Protein AF-A0A7R9LNR1-F1 (afdb_monomer)

pLDDT: mean 81.28, std 20.5, range [31.5, 98.56]

Nearest PDB structures (foldseek):
  3j9m-assembly1_AL  TM=8.242E-01  e=9.677E-08  Homo sapiens
  8any-assembly1_AL  TM=8.107E-01  e=5.678E-08  Homo sapiens
  8csr-assembly1_L  TM=8.148E-01  e=7.819E-08  Homo sapiens
  6zsc-assembly1_AL  TM=7.925E-01  e=2.965E-07  Homo sapiens
  6zsd-assembly1_AL  TM=7.985E-01  e=4.791E-07  Homo sapiens

Secondary structure (DSSP, 8-state):
--HHHHHHHHHHHHHHHHHHHHHHHHHHHTSS--------PPPP---------------S---------SGGGTSSS------PPPTTT---BS--S-----TTSBPGGGGG-SHHHHS-HHHHHHTBTTTS-HHHHHHHHHHHHHHHH-SSTT--SSHHHHHHHHHHHHHHHHHIIIII-TT-HHHHHHHHHHHHHHHHHHHHHHHH-HHHHHHHHHHHTB--PPPPTT---PPP-HHHHHHHHHHHHHHHHHHHHHHHHHHHHHHHHHHHHHHHHHHHHHHHHHHHHHT--GGG-PPP-

Organism: NCBI:txid334625

Mean predicted aligned error: 14.58 Å

Radius of gyration: 38.32 Å; Cα contacts (8 Å, |Δi|>4): 158; chains: 1; bounding box: 111×56×108 Å

Structure (mmCIF, N/CA/C/O backbone):
data_AF-A0A7R9LNR1-F1
#
_entry.id   AF-A0A7R9LNR1-F1
#
loop_
_atom_site.group_PDB
_atom_site.id
_atom_site.type_symbol
_atom_site.label_atom_id
_atom_site.label_alt_id
_atom_site.label_comp_id
_atom_site.label_asym_id
_atom_site.label_entity_id
_atom_site.label_seq_id
_atom_site.pdbx_PDB_ins_code
_atom_site.Cartn_x
_atom_site.Cartn_y
_atom_site.Cartn_z
_atom_site.occupancy
_atom_site.B_iso_or_equiv
_atom_site.auth_seq_id
_atom_site.auth_comp_id
_atom_site.auth_asym_id
_atom_site.auth_atom_id
_atom_site.pdbx_PDB_model_num
ATOM 1 N N . MET A 1 1 ? -11.320 43.125 -3.124 1.00 50.09 1 MET A N 1
ATOM 2 C CA . MET A 1 1 ? -10.969 41.688 -3.273 1.00 50.09 1 MET A CA 1
ATOM 3 C C . MET A 1 1 ? -9.460 41.393 -3.390 1.00 50.09 1 MET A C 1
ATOM 5 O O . MET A 1 1 ? -9.106 40.237 -3.578 1.00 50.09 1 MET A O 1
ATOM 9 N N . ILE A 1 2 ? -8.549 42.367 -3.244 1.00 49.69 2 ILE A N 1
ATOM 10 C CA . ILE A 1 2 ? -7.093 42.130 -3.396 1.00 49.69 2 ILE A CA 1
ATOM 11 C C . ILE A 1 2 ? -6.399 41.847 -2.045 1.00 49.69 2 ILE A C 1
ATOM 13 O O . ILE A 1 2 ? -5.377 41.171 -1.996 1.00 49.69 2 ILE A O 1
ATOM 17 N N . THR A 1 3 ? -7.000 42.249 -0.925 1.00 52.59 3 THR A N 1
ATOM 18 C CA . THR A 1 3 ? -6.392 42.164 0.415 1.00 52.59 3 THR A CA 1
ATOM 19 C C . THR A 1 3 ? -6.471 40.784 1.081 1.00 52.59 3 THR A C 1
ATOM 21 O O . THR A 1 3 ? -5.668 40.488 1.958 1.00 52.59 3 THR A O 1
ATOM 24 N N . LEU A 1 4 ? -7.381 39.898 0.656 1.00 49.19 4 LEU A N 1
ATOM 25 C CA . LEU A 1 4 ? -7.521 38.552 1.245 1.00 49.19 4 LEU A CA 1
ATOM 26 C C . LEU A 1 4 ? -6.601 37.497 0.603 1.00 49.19 4 LEU A C 1
ATOM 28 O O . LEU A 1 4 ? -6.251 36.510 1.248 1.00 49.19 4 LEU A O 1
ATOM 32 N N . ARG A 1 5 ? -6.155 37.701 -0.646 1.00 47.78 5 ARG A N 1
ATOM 33 C CA . ARG A 1 5 ? -5.236 36.767 -1.330 1.00 47.78 5 ARG A CA 1
ATOM 34 C C . ARG A 1 5 ? -3.798 36.861 -0.814 1.00 47.78 5 ARG A C 1
ATOM 36 O O . ARG A 1 5 ? -3.104 35.849 -0.772 1.00 47.78 5 ARG A O 1
ATOM 43 N N . THR A 1 6 ? -3.356 38.035 -0.370 1.00 55.00 6 THR A N 1
ATOM 44 C CA . THR A 1 6 ? -2.004 38.224 0.183 1.00 55.00 6 THR A CA 1
ATOM 45 C C . THR A 1 6 ? -1.847 37.577 1.565 1.00 55.00 6 THR A C 1
ATOM 47 O O . THR A 1 6 ? -0.805 36.984 1.845 1.00 55.00 6 THR A O 1
ATOM 50 N N . ALA A 1 7 ? -2.901 37.574 2.389 1.00 51.41 7 ALA A N 1
ATOM 51 C CA . ALA A 1 7 ? -2.898 36.951 3.718 1.00 51.41 7 ALA A CA 1
ATOM 52 C C . ALA A 1 7 ? -2.842 35.406 3.686 1.00 51.41 7 ALA A C 1
ATOM 54 O O . ALA A 1 7 ? -2.254 34.780 4.572 1.00 51.41 7 ALA A O 1
ATOM 55 N N . LEU A 1 8 ? -3.407 34.776 2.649 1.00 53.09 8 LEU A N 1
ATOM 56 C CA . LEU A 1 8 ? -3.333 33.320 2.459 1.00 53.09 8 LEU A CA 1
ATOM 57 C C . LEU A 1 8 ? -1.938 32.859 2.006 1.00 53.09 8 LEU A C 1
ATOM 59 O O . LEU A 1 8 ? -1.450 31.833 2.483 1.00 53.09 8 LEU A O 1
ATOM 63 N N . ASN A 1 9 ? -1.254 33.649 1.172 1.00 53.66 9 ASN A N 1
ATOM 64 C CA . ASN A 1 9 ? 0.095 33.324 0.697 1.00 53.66 9 ASN A CA 1
ATOM 65 C C . ASN A 1 9 ? 1.169 33.488 1.791 1.00 53.66 9 ASN A C 1
ATOM 67 O O . ASN A 1 9 ? 2.086 32.670 1.872 1.00 53.66 9 ASN A O 1
ATOM 71 N N . ALA A 1 10 ? 1.026 34.472 2.689 1.00 50.78 10 ALA A N 1
ATOM 72 C CA . ALA A 1 10 ? 1.941 34.663 3.822 1.00 50.78 10 ALA A CA 1
ATOM 73 C C . ALA A 1 10 ? 1.882 33.513 4.853 1.00 50.78 10 ALA A C 1
ATOM 75 O O . ALA A 1 10 ? 2.881 33.179 5.490 1.00 50.78 10 ALA A O 1
ATOM 76 N N . ASN A 1 11 ? 0.731 32.845 4.985 1.00 51.34 11 ASN A N 1
ATOM 77 C CA . ASN A 1 11 ? 0.575 31.695 5.882 1.00 51.34 11 ASN A CA 1
ATOM 78 C C . ASN A 1 11 ? 1.153 30.384 5.313 1.00 51.34 11 ASN A C 1
ATOM 80 O O . ASN A 1 11 ? 1.510 29.485 6.080 1.00 51.34 11 ASN A O 1
ATOM 84 N N . GLN A 1 12 ? 1.288 30.255 3.988 1.00 54.44 12 GLN A N 1
ATOM 85 C CA . GLN A 1 12 ? 1.921 29.083 3.367 1.00 54.44 12 GLN A CA 1
ATOM 86 C C . GLN A 1 12 ? 3.453 29.122 3.456 1.00 54.44 12 GLN A C 1
ATOM 88 O O . GLN A 1 12 ? 4.075 28.084 3.697 1.00 54.44 12 GLN A O 1
ATOM 93 N N . THR A 1 13 ? 4.071 30.300 3.341 1.00 53.34 13 THR A N 1
ATOM 94 C CA . THR A 1 13 ? 5.533 30.456 3.440 1.00 53.34 13 THR A CA 1
ATOM 95 C C . THR A 1 13 ? 6.052 30.218 4.863 1.00 53.34 13 THR A C 1
ATOM 97 O O . THR A 1 13 ? 7.069 29.542 5.039 1.00 53.34 13 THR A O 1
ATOM 100 N N . LEU A 1 14 ? 5.312 30.648 5.892 1.00 53.09 14 LEU A N 1
ATOM 101 C CA . LEU A 1 14 ? 5.665 30.396 7.298 1.00 53.09 14 LEU A CA 1
ATOM 102 C C . LEU A 1 14 ? 5.595 28.905 7.677 1.00 53.09 14 LEU A C 1
ATOM 104 O O . LEU A 1 14 ? 6.445 28.414 8.425 1.00 53.09 14 LEU A O 1
ATOM 108 N N . ARG A 1 15 ? 4.651 28.142 7.104 1.00 51.06 15 ARG A N 1
ATOM 109 C CA . ARG A 1 15 ? 4.565 26.683 7.320 1.00 51.06 15 ARG A CA 1
ATOM 110 C C . ARG A 1 15 ? 5.732 25.921 6.690 1.00 51.06 15 ARG A C 1
ATOM 112 O O . ARG A 1 15 ? 6.196 24.943 7.273 1.00 51.06 15 ARG A O 1
ATOM 119 N N . HIS A 1 16 ? 6.249 26.375 5.548 1.00 53.41 16 HIS A N 1
ATOM 120 C CA . HIS A 1 16 ? 7.413 25.750 4.912 1.00 53.41 16 HIS A CA 1
ATOM 121 C C . HIS A 1 16 ? 8.720 25.997 5.682 1.00 53.41 16 HIS A C 1
ATOM 123 O O . HIS A 1 16 ? 9.523 25.072 5.818 1.00 53.41 16 HIS A O 1
ATOM 129 N N . HIS A 1 17 ? 8.910 27.187 6.262 1.00 51.41 17 HIS A N 1
ATOM 130 C CA . HIS A 1 17 ? 10.096 27.479 7.076 1.00 51.41 17 HIS A CA 1
ATOM 131 C C . HIS A 1 17 ? 10.145 26.679 8.389 1.00 51.41 17 HIS A C 1
ATOM 133 O O . HIS A 1 17 ? 11.220 26.220 8.787 1.00 51.41 17 HIS A O 1
ATOM 139 N N . PHE A 1 18 ? 8.996 26.427 9.024 1.00 46.12 18 PHE A N 1
ATOM 140 C CA . PHE A 1 18 ? 8.940 25.655 10.272 1.00 46.12 18 PHE A CA 1
ATOM 141 C C . PHE A 1 18 ? 9.301 24.170 10.076 1.00 46.12 18 PHE A C 1
ATOM 143 O O . PHE A 1 18 ? 9.952 23.562 10.926 1.00 46.12 18 PHE A O 1
ATOM 150 N N . ILE A 1 19 ? 8.950 23.593 8.920 1.00 50.81 19 ILE A N 1
ATOM 151 C CA . ILE A 1 19 ? 9.224 22.182 8.592 1.00 50.81 19 ILE A CA 1
ATOM 152 C C . ILE A 1 19 ? 10.705 21.953 8.235 1.00 50.81 19 ILE A C 1
ATOM 154 O O . ILE A 1 19 ? 11.255 20.887 8.517 1.00 50.81 19 ILE A O 1
ATOM 158 N N . ILE A 1 20 ? 11.381 22.946 7.650 1.00 49.03 20 ILE A N 1
ATOM 159 C CA . ILE A 1 20 ? 12.803 22.831 7.280 1.00 49.03 20 ILE A CA 1
ATOM 160 C C . ILE A 1 20 ? 13.713 22.955 8.516 1.00 49.03 20 ILE A C 1
ATOM 162 O O . ILE A 1 20 ? 14.711 22.239 8.610 1.00 49.03 20 ILE A O 1
ATOM 166 N N . SER A 1 21 ? 13.345 23.793 9.494 1.00 44.03 21 SER A N 1
ATOM 167 C CA . SER A 1 21 ? 14.093 23.960 10.752 1.00 44.03 21 SER A CA 1
ATOM 168 C C . SER A 1 21 ? 14.126 22.673 11.596 1.00 44.03 21 SER A C 1
ATOM 170 O O . SER A 1 21 ? 15.194 22.232 12.027 1.00 44.03 21 SER A O 1
ATOM 172 N N . TYR A 1 22 ? 12.982 21.991 11.731 1.00 47.19 22 TYR A N 1
ATOM 173 C CA . TYR A 1 22 ? 12.870 20.775 12.548 1.00 47.19 22 TYR A CA 1
ATOM 174 C C . TYR A 1 22 ? 13.704 19.594 12.020 1.00 47.19 22 TYR A C 1
ATOM 176 O O . TYR A 1 22 ? 14.206 18.786 12.800 1.00 47.19 22 TYR A O 1
ATOM 184 N N . ASN A 1 23 ? 13.920 19.505 10.704 1.00 47.88 23 ASN A N 1
ATOM 185 C CA . ASN A 1 23 ? 14.699 18.411 10.117 1.00 47.88 23 ASN A CA 1
ATOM 186 C C . ASN A 1 23 ? 16.220 18.577 10.289 1.00 47.88 23 ASN A C 1
ATOM 188 O O . ASN A 1 23 ? 16.928 17.573 10.318 1.00 47.88 23 ASN A O 1
ATOM 192 N N . LYS A 1 24 ? 16.742 19.802 10.467 1.00 45.12 24 LYS A N 1
ATOM 193 C CA . LYS A 1 24 ? 18.179 20.016 10.735 1.00 45.12 24 LYS A CA 1
ATOM 194 C C . LYS A 1 24 ? 18.583 19.637 12.166 1.00 45.12 24 LYS A C 1
ATOM 196 O O . LYS A 1 24 ? 19.671 19.102 12.349 1.00 45.12 24 LYS A O 1
ATOM 201 N N . GLN A 1 25 ? 17.711 19.839 13.158 1.00 48.66 25 GLN A N 1
ATOM 202 C CA . GLN A 1 25 ? 17.981 19.446 14.553 1.00 48.66 25 GLN A CA 1
ATOM 203 C C . GLN A 1 25 ? 17.979 17.925 14.767 1.00 48.66 25 GLN A C 1
ATOM 205 O O . GLN A 1 25 ? 18.728 17.415 15.596 1.00 48.66 25 GLN A O 1
ATOM 210 N N . ILE A 1 26 ? 17.178 17.178 14.002 1.00 48.00 26 ILE A N 1
ATOM 211 C CA . ILE A 1 26 ? 17.110 15.716 14.145 1.00 48.00 26 ILE A CA 1
ATOM 212 C C . ILE A 1 26 ? 18.382 15.052 13.595 1.00 48.00 26 ILE 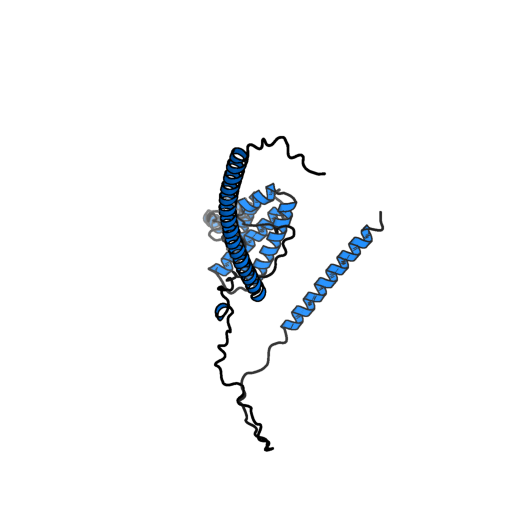A C 1
ATOM 214 O O . ILE A 1 26 ? 18.896 14.120 14.210 1.00 48.00 26 ILE A O 1
ATOM 218 N N . VAL A 1 27 ? 18.942 15.565 12.494 1.00 47.00 27 VAL A N 1
ATOM 219 C CA . VAL A 1 27 ? 20.144 14.989 11.865 1.00 47.00 27 VAL A CA 1
ATOM 220 C C . VAL A 1 27 ? 21.421 15.255 12.679 1.00 47.00 27 VAL A C 1
ATOM 222 O O . VAL A 1 27 ? 22.293 14.392 12.707 1.00 47.00 27 VAL A O 1
ATOM 225 N N . SER A 1 28 ? 21.530 16.375 13.408 1.00 43.75 28 SER A N 1
ATOM 226 C CA . SER A 1 28 ? 22.711 16.642 14.253 1.00 43.75 28 SER A CA 1
ATOM 227 C C . SER A 1 28 ? 22.735 15.824 15.551 1.00 43.75 28 SER A C 1
ATOM 229 O O . SER A 1 28 ? 23.808 15.495 16.050 1.00 43.75 28 SER A O 1
ATOM 231 N N . SER A 1 29 ? 21.570 15.437 16.080 1.00 43.88 29 SER A N 1
ATOM 232 C CA . SER A 1 29 ? 21.473 14.652 17.322 1.00 43.88 29 SER A CA 1
ATOM 233 C C . SER A 1 29 ? 21.859 13.172 17.170 1.00 43.88 29 SER A C 1
ATOM 235 O O . SER A 1 29 ? 22.105 12.496 18.167 1.00 43.88 29 SER A O 1
ATOM 237 N N . LEU A 1 30 ? 21.937 12.671 15.931 1.00 46.00 30 LEU A N 1
ATOM 238 C CA . LEU A 1 30 ? 22.211 11.264 15.621 1.00 46.00 30 LEU A CA 1
ATOM 239 C C . LEU A 1 30 ? 23.688 10.959 15.319 1.00 46.00 30 LEU A C 1
ATOM 241 O O . LEU A 1 30 ? 24.019 9.796 15.127 1.00 46.00 30 LEU A O 1
ATOM 245 N N . LEU A 1 31 ? 24.571 11.965 15.306 1.00 45.59 31 LEU A N 1
ATOM 246 C CA . LEU A 1 31 ? 25.995 11.797 14.969 1.00 45.59 31 LEU A CA 1
ATOM 247 C C . LEU A 1 31 ? 26.959 11.832 16.174 1.00 45.59 31 LEU A C 1
ATOM 249 O O . LEU A 1 31 ? 28.152 11.657 15.976 1.00 45.59 31 LEU A O 1
ATOM 253 N N . ASN A 1 32 ? 26.472 12.000 17.412 1.00 44.69 32 ASN A N 1
ATOM 254 C CA . ASN A 1 32 ? 27.322 12.163 18.611 1.00 44.69 32 ASN A CA 1
ATOM 255 C C . ASN A 1 32 ? 27.077 11.114 19.717 1.00 44.69 32 ASN A C 1
ATOM 257 O O . ASN A 1 32 ? 27.180 11.420 20.904 1.00 44.69 32 ASN A O 1
ATOM 261 N N . ARG A 1 33 ? 26.718 9.875 19.367 1.00 42.06 33 ARG A N 1
ATOM 262 C CA . ARG A 1 33 ? 26.578 8.781 20.347 1.00 42.06 33 ARG A CA 1
ATOM 263 C C . ARG A 1 33 ? 27.334 7.535 19.915 1.00 42.06 33 ARG A C 1
ATOM 265 O O . ARG A 1 33 ? 26.743 6.477 19.788 1.00 42.06 33 ARG A O 1
ATOM 272 N N . ASP A 1 34 ? 28.637 7.685 19.754 1.00 39.00 34 ASP A N 1
ATOM 273 C CA . ASP A 1 34 ? 29.591 6.587 19.848 1.00 39.00 34 ASP A CA 1
ATOM 274 C C . ASP A 1 34 ? 30.758 7.069 20.719 1.00 39.00 34 ASP A C 1
ATOM 276 O O . ASP A 1 34 ? 31.068 8.260 20.711 1.00 39.00 34 ASP A O 1
ATOM 280 N N . LEU A 1 35 ? 31.375 6.135 21.453 1.00 44.41 35 LEU A N 1
ATOM 281 C CA . LEU A 1 35 ? 32.447 6.279 22.457 1.00 44.41 35 LEU A CA 1
ATOM 282 C C . LEU A 1 35 ? 31.982 6.401 23.920 1.00 44.41 35 LEU A C 1
ATOM 284 O O . LEU A 1 35 ? 32.028 7.485 24.483 1.00 44.41 35 LEU A O 1
ATOM 288 N N . VAL A 1 36 ? 31.667 5.273 24.576 1.00 41.81 36 VAL A N 1
ATOM 289 C CA . VAL A 1 36 ? 32.303 4.921 25.867 1.00 41.81 36 VAL A CA 1
ATOM 290 C C . VAL A 1 36 ? 32.438 3.398 25.970 1.00 41.81 36 VAL A C 1
ATOM 292 O O . VAL A 1 36 ? 31.468 2.655 25.845 1.00 41.81 36 VAL A O 1
ATOM 295 N N . ASN A 1 37 ? 33.687 2.998 26.186 1.00 34.47 37 ASN A N 1
ATOM 296 C CA . ASN A 1 37 ? 34.234 1.661 26.354 1.00 34.47 37 ASN A CA 1
ATOM 297 C C . ASN A 1 37 ? 33.579 0.805 27.446 1.00 34.47 37 ASN A C 1
ATOM 299 O O . ASN A 1 37 ? 33.152 1.286 28.496 1.00 34.47 37 ASN A O 1
ATOM 303 N N . THR A 1 38 ? 33.632 -0.497 27.179 1.00 43.16 38 THR A N 1
ATOM 304 C CA . THR A 1 38 ? 33.581 -1.608 28.124 1.00 43.16 38 THR A CA 1
ATOM 305 C C . THR A 1 38 ? 34.778 -1.588 29.086 1.00 43.16 38 THR A C 1
ATOM 307 O O . THR A 1 38 ? 35.821 -1.014 28.786 1.00 43.16 38 THR A O 1
ATOM 310 N N . ASP A 1 39 ? 34.611 -2.267 30.222 1.00 38.34 39 ASP A N 1
ATOM 311 C CA . ASP A 1 39 ? 35.643 -2.671 31.191 1.00 38.34 39 ASP A CA 1
ATOM 312 C C . ASP A 1 39 ? 36.066 -1.648 32.257 1.00 38.34 39 ASP A C 1
ATOM 314 O O . ASP A 1 39 ? 36.971 -0.837 32.068 1.00 38.34 39 ASP A O 1
ATOM 318 N N . ARG A 1 40 ? 35.483 -1.785 33.461 1.00 32.34 40 ARG A N 1
ATOM 319 C CA . ARG A 1 40 ? 36.210 -1.633 34.736 1.00 32.34 40 ARG A CA 1
ATOM 320 C C . ARG A 1 40 ? 35.486 -2.331 35.902 1.00 32.34 40 ARG A C 1
ATOM 322 O O . ARG A 1 40 ? 34.265 -2.219 36.007 1.00 32.34 40 ARG A O 1
ATOM 329 N N . PRO A 1 41 ? 36.222 -3.048 36.772 1.00 34.97 41 PRO A N 1
ATOM 330 C CA . PRO A 1 41 ? 35.661 -3.791 37.890 1.00 34.97 41 PRO A CA 1
ATOM 331 C C . PRO A 1 41 ? 35.329 -2.885 39.081 1.00 34.97 41 PRO A C 1
ATOM 333 O O . PRO A 1 41 ? 35.934 -1.837 39.300 1.00 34.97 41 PRO A O 1
ATOM 336 N N . VAL A 1 42 ? 34.355 -3.356 39.857 1.00 39.91 42 VAL A N 1
ATOM 337 C CA . VAL A 1 42 ? 33.882 -2.807 41.128 1.00 39.91 42 VAL A CA 1
ATOM 338 C C . VAL A 1 42 ? 35.031 -2.762 42.136 1.00 39.91 42 VAL A C 1
ATOM 340 O O . VAL A 1 42 ? 35.535 -3.807 42.544 1.00 39.91 42 VAL A O 1
ATOM 343 N N . LEU A 1 43 ? 35.412 -1.557 42.561 1.00 33.41 43 LEU A N 1
ATOM 344 C CA . LEU A 1 43 ? 36.264 -1.341 43.725 1.00 33.41 43 LEU A CA 1
ATOM 345 C C . LEU A 1 43 ? 35.387 -0.911 44.900 1.00 33.41 43 LEU A C 1
ATOM 347 O O . LEU A 1 43 ? 34.624 0.051 44.838 1.00 33.41 43 LEU A O 1
ATOM 351 N N . VAL A 1 44 ? 35.463 -1.738 45.933 1.00 44.06 44 VAL A N 1
ATOM 352 C CA . VAL A 1 44 ? 34.834 -1.598 47.237 1.00 44.06 44 VAL A CA 1
ATOM 353 C C . VAL A 1 44 ? 35.568 -0.496 47.986 1.00 44.06 44 VAL A C 1
ATOM 355 O O . VAL A 1 44 ? 36.745 -0.677 48.266 1.00 44.06 44 VAL A O 1
ATOM 358 N N . ASP A 1 45 ? 34.875 0.569 48.385 1.00 31.50 45 ASP A N 1
ATOM 359 C CA . ASP A 1 45 ? 35.380 1.462 49.427 1.00 31.50 45 ASP A CA 1
ATOM 360 C C . ASP A 1 45 ? 34.431 1.491 50.623 1.00 31.50 45 ASP A C 1
ATOM 362 O O . ASP A 1 45 ? 33.294 1.966 50.584 1.00 31.50 45 ASP A O 1
ATOM 366 N N . ARG A 1 46 ? 34.950 0.911 51.708 1.00 41.91 46 ARG A N 1
ATOM 367 C CA . ARG A 1 46 ? 34.499 1.089 53.082 1.00 41.91 46 ARG A CA 1
ATOM 368 C C . ARG A 1 46 ? 34.948 2.473 53.538 1.00 41.91 46 ARG A C 1
ATOM 370 O O . ARG A 1 46 ? 36.143 2.732 53.525 1.00 41.91 46 ARG A O 1
ATOM 377 N N . CYS A 1 47 ? 34.039 3.282 54.070 1.00 35.78 47 CYS A N 1
ATOM 378 C CA . CYS A 1 47 ? 34.384 4.354 55.005 1.00 35.78 47 CYS A CA 1
ATOM 379 C C . CYS A 1 47 ? 33.283 4.495 56.070 1.00 35.78 47 CYS A C 1
ATOM 381 O O . CYS A 1 47 ? 32.198 5.000 55.811 1.00 35.78 47 CYS A O 1
ATOM 383 N N . CYS A 1 48 ? 33.604 3.947 57.243 1.00 38.06 48 CYS A N 1
ATOM 384 C CA . CYS A 1 48 ? 33.344 4.425 58.603 1.00 38.06 48 CYS A CA 1
ATOM 385 C C . CYS A 1 48 ? 31.965 4.999 58.997 1.00 38.06 48 CYS A C 1
ATOM 387 O O . CYS A 1 48 ? 31.594 6.105 58.632 1.00 38.06 48 CYS A O 1
ATOM 389 N N . GLY A 1 49 ? 31.330 4.296 59.943 1.00 39.03 49 GLY A N 1
ATOM 390 C CA . GLY A 1 49 ? 31.214 4.802 61.318 1.00 39.03 49 GLY A CA 1
ATOM 391 C C . GLY A 1 49 ? 30.135 5.845 61.603 1.00 39.03 49 GLY A C 1
ATOM 392 O O . GLY A 1 49 ? 30.371 7.035 61.471 1.00 39.03 49 GLY A O 1
ATOM 393 N N . ASN A 1 50 ? 28.993 5.387 62.120 1.00 42.62 50 ASN A N 1
ATOM 394 C CA . ASN A 1 50 ? 28.477 5.816 63.425 1.00 42.62 50 ASN A CA 1
ATOM 395 C C . ASN A 1 50 ? 27.315 4.903 63.828 1.00 42.62 50 ASN A C 1
ATOM 397 O O . ASN A 1 50 ? 26.326 4.755 63.109 1.00 42.62 50 ASN A O 1
ATOM 401 N N . GLY A 1 51 ? 27.486 4.238 64.969 1.00 49.06 51 GLY A N 1
ATOM 402 C CA . GLY A 1 51 ? 26.538 3.292 65.537 1.00 49.06 51 GLY A CA 1
ATOM 403 C C . GLY A 1 51 ? 25.291 3.986 66.065 1.00 49.06 51 GLY A C 1
ATOM 404 O O . GLY A 1 51 ? 25.183 4.251 67.255 1.00 49.06 51 GLY A O 1
ATOM 405 N N . PHE A 1 52 ? 24.317 4.199 65.188 1.00 37.97 52 PHE A N 1
ATOM 406 C CA . PHE A 1 52 ? 22.920 4.182 65.595 1.00 37.97 52 PHE A CA 1
ATOM 407 C C . PHE A 1 52 ? 22.376 2.792 65.272 1.00 37.97 52 PHE A C 1
ATOM 409 O O . PHE A 1 52 ? 22.556 2.335 64.136 1.00 37.97 52 PHE A O 1
ATOM 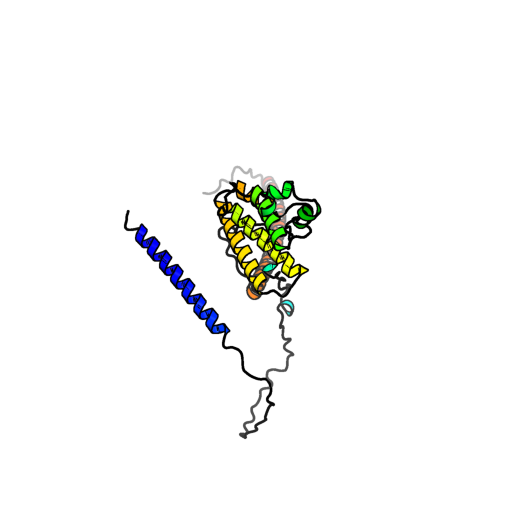416 N N . PRO A 1 53 ? 21.709 2.091 66.208 1.00 42.62 53 PRO A N 1
ATOM 417 C CA . PRO A 1 53 ? 20.892 0.960 65.824 1.00 42.62 53 PRO A CA 1
ATOM 418 C C . PRO A 1 53 ? 19.768 1.541 64.972 1.00 42.62 53 PRO A C 1
ATOM 420 O O . PRO A 1 53 ? 18.750 2.009 65.480 1.00 42.62 53 PRO A O 1
ATOM 423 N N . VAL A 1 54 ? 19.961 1.553 63.652 1.00 42.44 54 VAL A N 1
ATOM 424 C CA . VAL A 1 54 ? 18.846 1.685 62.731 1.00 42.44 54 VAL A CA 1
ATOM 425 C C . VAL A 1 54 ? 17.996 0.470 63.045 1.00 42.44 54 VAL A C 1
ATOM 427 O O . VAL A 1 54 ? 18.307 -0.654 62.648 1.00 42.44 54 VAL A O 1
ATOM 430 N N . VAL A 1 55 ? 16.938 0.690 63.821 1.00 43.59 55 VAL A N 1
ATOM 431 C CA . VAL A 1 55 ? 15.808 -0.219 63.873 1.00 43.59 55 VAL A CA 1
ATOM 432 C C . VAL A 1 55 ? 15.253 -0.184 62.458 1.00 43.59 55 VAL A C 1
ATOM 434 O O . VAL A 1 55 ? 14.359 0.592 62.127 1.00 43.59 55 VAL A O 1
ATOM 437 N N . ILE A 1 56 ? 15.845 -0.999 61.583 1.00 42.56 56 ILE A N 1
ATOM 438 C CA . ILE A 1 56 ? 15.257 -1.367 60.311 1.00 42.56 56 ILE A CA 1
ATOM 439 C C . ILE A 1 56 ? 14.024 -2.125 60.747 1.00 42.56 56 ILE A C 1
ATOM 441 O O . ILE A 1 56 ? 14.081 -3.315 61.064 1.00 42.56 56 ILE A O 1
ATOM 445 N N . SER A 1 57 ? 12.920 -1.392 60.887 1.00 45.91 57 SER A N 1
ATOM 446 C CA . SER A 1 57 ? 11.646 -1.999 61.181 1.00 45.91 57 SER A CA 1
ATOM 447 C C . SER A 1 57 ? 11.473 -3.093 60.134 1.00 45.91 57 SER A C 1
ATOM 449 O O . SER A 1 57 ? 11.380 -2.839 58.932 1.00 45.91 57 SER A O 1
ATOM 451 N N . LYS A 1 58 ? 11.465 -4.350 60.583 1.00 44.78 58 LYS A N 1
ATOM 452 C CA . LYS A 1 58 ? 11.074 -5.509 59.775 1.00 44.78 58 LYS A CA 1
ATOM 453 C C . LYS A 1 58 ? 9.561 -5.436 59.478 1.00 44.78 58 LYS A C 1
ATOM 455 O O . LYS A 1 58 ? 8.872 -6.447 59.490 1.00 44.78 58 LYS A O 1
ATOM 460 N N . ARG A 1 59 ? 9.019 -4.231 59.240 1.00 46.84 59 ARG A N 1
ATOM 461 C CA . ARG A 1 59 ? 7.607 -3.925 58.968 1.00 46.84 59 ARG A CA 1
ATOM 462 C C . ARG A 1 59 ? 7.215 -4.119 57.515 1.00 46.84 59 ARG A C 1
ATOM 464 O O . ARG A 1 59 ? 6.089 -3.825 57.147 1.00 46.84 59 ARG A O 1
ATOM 471 N N . PHE A 1 60 ? 8.095 -4.681 56.704 1.00 47.19 60 PHE A N 1
ATOM 472 C CA . PHE A 1 60 ? 7.696 -5.281 55.447 1.00 47.19 60 PHE A CA 1
ATOM 473 C C . PHE A 1 60 ? 8.415 -6.610 55.351 1.00 47.19 60 PHE A C 1
ATOM 475 O O . PHE A 1 60 ? 9.525 -6.709 54.834 1.00 47.19 60 PHE A O 1
ATOM 482 N N . GLY A 1 61 ? 7.776 -7.644 55.910 1.00 48.06 61 GLY A N 1
ATOM 483 C CA . GLY A 1 61 ? 8.113 -9.016 55.576 1.00 48.06 61 GLY A CA 1
ATOM 484 C C . GLY A 1 61 ? 8.303 -9.114 54.067 1.00 48.06 61 GLY A C 1
ATOM 485 O O . GLY A 1 61 ? 7.570 -8.474 53.305 1.00 48.06 61 GLY A O 1
ATOM 486 N N . ARG A 1 62 ? 9.316 -9.880 53.659 1.00 47.91 62 ARG A N 1
ATOM 487 C CA . ARG A 1 62 ? 9.566 -10.295 52.279 1.00 47.91 62 ARG A CA 1
ATOM 488 C C . ARG A 1 62 ? 8.362 -11.102 51.778 1.00 47.91 62 ARG A C 1
ATOM 490 O O . ARG A 1 62 ? 8.450 -12.301 51.555 1.00 47.91 62 ARG A O 1
ATOM 497 N N . ARG A 1 63 ? 7.204 -10.460 51.628 1.00 53.94 63 ARG A N 1
ATOM 498 C CA . ARG A 1 63 ? 6.146 -10.936 50.756 1.00 53.94 63 ARG A CA 1
ATOM 499 C C . ARG A 1 63 ? 6.796 -10.903 49.393 1.00 53.94 63 ARG A C 1
ATOM 501 O O . ARG A 1 63 ? 7.154 -9.822 48.928 1.00 53.94 63 ARG A O 1
ATOM 508 N N . TYR A 1 64 ? 7.043 -12.081 48.836 1.00 59.00 64 TYR A N 1
ATOM 509 C CA . TYR A 1 64 ? 7.420 -12.271 47.447 1.00 59.00 64 TYR A CA 1
ATOM 510 C C . TYR A 1 64 ? 6.501 -11.390 46.593 1.00 59.00 64 TYR A C 1
ATOM 512 O O . TYR A 1 64 ? 5.368 -11.761 46.295 1.00 59.00 64 TYR A O 1
ATOM 520 N N . ARG A 1 65 ? 6.939 -10.166 46.270 1.00 59.62 65 ARG A N 1
ATOM 521 C CA . ARG A 1 65 ? 6.245 -9.323 45.304 1.00 59.62 65 ARG A CA 1
ATOM 522 C C . ARG A 1 65 ? 6.430 -10.060 43.996 1.00 59.62 65 ARG A C 1
ATOM 524 O O . ARG A 1 65 ? 7.525 -10.062 43.440 1.00 59.62 65 ARG A O 1
ATOM 531 N N . LYS A 1 66 ? 5.385 -10.756 43.556 1.00 64.19 66 LYS A N 1
ATOM 532 C CA . LYS A 1 66 ? 5.332 -11.317 42.215 1.00 64.19 66 LYS A CA 1
ATOM 533 C C . LYS A 1 66 ? 5.409 -10.117 41.276 1.00 64.19 66 LYS A C 1
ATOM 535 O O . LYS A 1 66 ? 4.482 -9.314 41.198 1.00 64.19 66 LYS A O 1
ATOM 540 N N . TRP A 1 67 ? 6.580 -9.905 40.687 1.00 63.09 67 TRP A N 1
ATOM 541 C CA . TRP A 1 67 ? 6.800 -8.812 39.754 1.00 63.09 67 TRP A CA 1
ATOM 542 C C . TRP A 1 67 ? 6.054 -9.157 38.471 1.00 63.09 67 TRP A C 1
ATOM 544 O O . TRP A 1 67 ? 6.543 -9.903 37.623 1.00 63.09 67 TRP A O 1
ATOM 554 N N . HIS A 1 68 ? 4.834 -8.643 38.364 1.00 69.38 68 HIS A N 1
ATOM 555 C CA . HIS A 1 68 ? 4.038 -8.710 37.150 1.00 69.38 68 HIS A CA 1
ATOM 556 C C . HIS A 1 68 ? 4.639 -7.739 36.132 1.00 69.38 68 HIS A C 1
ATOM 558 O O . HIS A 1 68 ? 4.308 -6.555 36.072 1.00 69.38 68 HIS A O 1
ATOM 564 N N . HIS A 1 69 ? 5.628 -8.229 35.398 1.00 68.94 69 HIS A N 1
ATOM 565 C CA . HIS A 1 69 ? 6.407 -7.459 34.438 1.00 68.94 69 HIS A CA 1
ATOM 566 C C . HIS A 1 69 ? 5.674 -7.367 33.090 1.00 68.94 69 HIS A C 1
ATOM 568 O O . HIS A 1 69 ? 5.871 -6.405 32.329 1.00 68.94 69 HIS A O 1
ATOM 574 N N . TRP A 1 70 ? 4.746 -8.298 32.836 1.00 76.00 70 TRP A N 1
ATOM 575 C CA . TRP A 1 70 ? 3.898 -8.301 31.653 1.00 76.00 70 TRP A CA 1
ATOM 576 C C . TRP A 1 70 ? 2.421 -8.086 31.995 1.00 76.00 70 TRP A C 1
ATOM 578 O O . TRP A 1 70 ? 1.946 -8.552 33.028 1.00 76.00 70 TRP A O 1
ATOM 588 N N . PRO A 1 71 ? 1.660 -7.377 31.135 1.00 80.56 71 PRO A N 1
ATOM 589 C CA . PRO A 1 71 ? 0.258 -7.048 31.403 1.00 80.56 71 PRO A CA 1
ATOM 590 C C . PRO A 1 71 ? -0.608 -8.301 31.560 1.00 80.56 71 PRO A C 1
ATOM 592 O O . PRO A 1 71 ? -1.570 -8.303 32.317 1.00 80.56 71 PRO A O 1
ATOM 595 N N . ASN A 1 72 ? -0.221 -9.375 30.877 1.00 84.31 72 ASN A N 1
ATOM 596 C CA . ASN A 1 72 ? -0.947 -10.639 30.844 1.00 84.31 72 ASN A CA 1
ATOM 597 C C . ASN A 1 72 ? -0.894 -11.386 32.182 1.00 84.31 72 ASN A C 1
ATOM 599 O O . ASN A 1 72 ? -1.707 -12.272 32.403 1.00 84.31 72 ASN A O 1
ATOM 603 N N . ASP A 1 73 ? 0.024 -11.026 33.084 1.00 84.44 73 ASP A N 1
ATOM 604 C CA . ASP A 1 73 ? 0.166 -11.721 34.365 1.00 84.44 73 ASP A CA 1
ATOM 605 C C . ASP A 1 73 ? -0.921 -11.323 35.382 1.00 84.44 73 ASP A C 1
ATOM 607 O O . ASP A 1 73 ? -1.040 -11.967 36.423 1.00 84.44 73 ASP A O 1
ATOM 611 N N . PHE A 1 74 ? -1.643 -10.222 35.143 1.00 83.44 74 PHE A N 1
ATOM 612 C CA . PHE A 1 74 ? -2.607 -9.655 36.097 1.00 83.44 74 PHE A CA 1
ATOM 613 C C . PHE A 1 74 ? -3.885 -9.095 35.464 1.00 83.44 74 PHE A C 1
ATOM 615 O O . PHE A 1 74 ? -4.821 -8.766 36.192 1.00 83.44 74 PHE A O 1
ATOM 622 N N . LEU A 1 75 ? -3.938 -8.937 34.140 1.00 88.38 75 LEU A N 1
ATOM 623 C CA . LEU A 1 75 ? -5.155 -8.518 33.451 1.00 88.38 75 LEU A CA 1
ATOM 624 C C . LEU A 1 75 ? -6.057 -9.726 33.157 1.00 88.38 75 LEU A C 1
ATOM 626 O O . LEU A 1 75 ? -5.551 -10.810 32.876 1.00 88.38 75 LEU A O 1
ATOM 630 N N . PRO A 1 76 ? -7.389 -9.539 33.154 1.00 90.81 76 PRO A N 1
ATOM 631 C CA . PRO A 1 76 ? -8.343 -10.606 32.844 1.00 90.81 76 PRO A CA 1
ATOM 632 C C . PRO A 1 76 ? -8.387 -10.962 31.348 1.00 90.81 76 PRO A C 1
ATOM 634 O O . PRO A 1 76 ? -9.107 -11.870 30.950 1.00 90.81 76 PRO A O 1
ATOM 637 N N . PHE A 1 77 ? -7.637 -10.244 30.508 1.00 91.25 77 PHE A N 1
ATOM 638 C CA . PHE A 1 77 ? -7.561 -10.456 29.068 1.00 91.25 77 PHE A CA 1
ATOM 639 C C . PHE A 1 77 ? -6.107 -10.529 28.600 1.00 91.25 77 PHE A C 1
ATOM 641 O O . PHE A 1 77 ? -5.209 -9.896 29.161 1.00 91.25 77 PHE A O 1
ATOM 648 N N . TYR A 1 78 ? -5.891 -11.286 27.526 1.00 90.19 78 TYR A N 1
ATOM 649 C CA . TYR A 1 78 ? -4.581 -11.457 26.915 1.00 90.19 78 TYR A CA 1
ATOM 650 C C . TYR A 1 78 ? -4.259 -10.291 25.976 1.00 90.19 78 TYR A C 1
ATOM 652 O O . TYR A 1 78 ? -5.036 -9.965 25.078 1.00 90.19 78 TYR A O 1
ATOM 660 N N . TRP A 1 79 ? -3.099 -9.664 26.166 1.00 89.38 79 TRP A N 1
ATOM 661 C CA . TRP A 1 79 ? -2.558 -8.668 25.250 1.00 89.38 79 TRP A CA 1
ATOM 662 C C . TRP A 1 79 ? -1.345 -9.225 24.508 1.00 89.38 79 TRP A C 1
ATOM 664 O O . TRP A 1 79 ? -0.329 -9.580 25.110 1.00 89.38 79 TRP A O 1
ATOM 674 N N . GLU A 1 80 ? -1.422 -9.202 23.181 1.00 88.06 80 GLU A N 1
ATOM 675 C CA . GLU A 1 80 ? -0.290 -9.478 22.306 1.00 88.06 80 GLU A CA 1
ATOM 676 C C . GLU A 1 80 ? 0.059 -8.242 21.482 1.00 88.06 80 GLU A C 1
ATOM 678 O O . GLU A 1 80 ? -0.802 -7.533 20.951 1.00 88.06 80 GLU A O 1
ATOM 683 N N . ARG A 1 81 ? 1.358 -7.968 21.351 1.00 83.88 81 ARG A N 1
ATOM 684 C CA . ARG A 1 81 ? 1.816 -6.942 20.420 1.00 83.88 81 ARG A CA 1
ATOM 685 C C . ARG A 1 81 ? 1.686 -7.487 19.001 1.00 83.88 81 ARG A C 1
ATOM 687 O O . ARG A 1 81 ? 2.454 -8.358 18.612 1.00 83.88 81 ARG A O 1
ATOM 694 N N . GLN A 1 82 ? 0.802 -6.887 18.209 1.00 83.12 82 GLN A N 1
ATOM 695 C CA . GLN A 1 82 ? 0.682 -7.203 16.787 1.00 83.12 82 GLN A CA 1
ATOM 696 C C . GLN A 1 82 ? 2.043 -7.118 16.079 1.00 83.12 82 GLN A C 1
ATOM 698 O O . GLN A 1 82 ? 2.735 -6.092 16.146 1.00 83.12 82 GLN A O 1
ATOM 703 N N . ARG A 1 83 ? 2.418 -8.196 15.381 1.00 82.94 83 ARG A N 1
ATOM 704 C CA . ARG A 1 83 ? 3.618 -8.228 14.544 1.00 82.94 83 ARG A CA 1
ATOM 705 C C . ARG A 1 83 ? 3.398 -7.304 13.348 1.00 82.94 83 ARG A C 1
ATOM 707 O O . ARG A 1 83 ? 2.614 -7.600 12.454 1.00 82.94 83 ARG A O 1
ATOM 714 N N . GLN A 1 84 ? 4.091 -6.171 13.333 1.00 81.69 84 GLN A N 1
ATOM 715 C CA . GLN A 1 84 ? 4.042 -5.256 12.198 1.00 81.69 84 GLN A CA 1
ATOM 716 C C . GLN A 1 84 ? 4.981 -5.757 11.105 1.00 81.69 84 GLN A C 1
ATOM 718 O O . GLN A 1 84 ? 6.177 -5.928 11.344 1.00 81.69 84 GLN A O 1
ATOM 723 N N . LEU A 1 85 ? 4.445 -5.961 9.900 1.00 85.19 85 LEU A N 1
ATOM 724 C CA . LEU A 1 85 ? 5.282 -6.157 8.722 1.00 85.19 85 LEU A CA 1
ATOM 725 C C . LEU A 1 85 ? 6.162 -4.916 8.522 1.00 85.19 85 LEU A C 1
ATOM 727 O O . LEU A 1 85 ? 5.690 -3.786 8.712 1.00 85.19 85 LEU A O 1
ATOM 731 N N . PRO A 1 86 ? 7.436 -5.089 8.142 1.00 89.12 86 PRO A N 1
ATOM 732 C CA . PRO A 1 86 ? 8.300 -3.953 7.893 1.00 89.12 86 PRO A CA 1
ATOM 733 C C . PRO A 1 86 ? 7.754 -3.142 6.712 1.00 89.12 86 PRO A C 1
ATOM 735 O O . PRO A 1 86 ? 7.231 -3.695 5.745 1.00 89.12 86 PRO A O 1
ATOM 738 N N . GLY A 1 87 ? 7.889 -1.814 6.778 1.00 87.50 87 GLY A N 1
ATOM 739 C CA . GLY A 1 87 ? 7.218 -0.906 5.837 1.00 87.50 87 GLY A CA 1
ATOM 740 C C . GLY A 1 87 ? 7.477 -1.211 4.358 1.00 87.50 87 GLY A C 1
ATOM 741 O O . GLY A 1 87 ? 6.567 -1.066 3.551 1.00 87.50 87 GLY A O 1
ATOM 742 N N . HIS A 1 88 ? 8.672 -1.712 4.026 1.00 89.38 88 HIS A N 1
ATOM 743 C CA . HIS A 1 88 ? 9.082 -1.986 2.643 1.00 89.38 88 HIS A CA 1
ATOM 744 C C . HIS A 1 88 ? 8.406 -3.224 2.047 1.00 89.38 88 HIS A C 1
ATOM 746 O O . HIS A 1 88 ? 8.386 -3.366 0.830 1.00 89.38 88 HIS A O 1
ATOM 752 N N . LEU A 1 89 ? 7.839 -4.092 2.893 1.00 91.00 89 LEU A N 1
ATOM 753 C CA . LEU A 1 89 ? 6.987 -5.211 2.482 1.00 91.00 89 LEU A CA 1
ATOM 754 C C . LEU A 1 89 ? 5.505 -4.826 2.450 1.00 91.00 89 LEU A C 1
ATOM 756 O O . LEU A 1 89 ? 4.711 -5.480 1.785 1.00 91.00 89 LEU A O 1
ATOM 760 N N . ARG A 1 90 ? 5.115 -3.747 3.139 1.00 89.56 90 ARG A N 1
ATOM 761 C CA . ARG A 1 90 ? 3.737 -3.248 3.162 1.00 89.56 90 ARG A CA 1
ATOM 762 C C . ARG A 1 90 ? 3.493 -2.293 1.994 1.00 89.56 90 ARG A C 1
ATOM 764 O O . ARG A 1 90 ? 3.234 -1.104 2.190 1.00 89.56 90 ARG A O 1
ATOM 771 N N . THR A 1 91 ? 3.602 -2.820 0.780 1.00 89.25 91 THR A N 1
ATOM 772 C CA . THR A 1 91 ? 3.355 -2.053 -0.444 1.00 89.25 91 THR A CA 1
ATOM 773 C C . THR A 1 91 ? 1.868 -1.953 -0.751 1.00 89.25 91 THR A C 1
ATOM 775 O O . THR A 1 91 ? 1.454 -0.928 -1.262 1.00 89.25 91 THR A O 1
ATOM 778 N N . GLY A 1 92 ? 1.043 -2.937 -0.385 1.00 89.62 92 GLY A N 1
ATOM 779 C CA . GLY A 1 92 ? -0.381 -2.965 -0.756 1.00 89.62 92 GLY A CA 1
ATOM 780 C C . GLY A 1 92 ? -0.629 -3.473 -2.179 1.00 89.62 92 GLY A C 1
ATOM 781 O O . GLY A 1 92 ? -1.745 -3.362 -2.672 1.00 89.62 92 GLY A O 1
ATOM 782 N N . ASP A 1 93 ? 0.389 -4.029 -2.837 1.00 91.44 93 ASP A N 1
ATOM 783 C CA . ASP A 1 93 ? 0.234 -4.698 -4.129 1.00 91.44 93 ASP A CA 1
ATOM 784 C C . ASP A 1 93 ? -0.121 -6.168 -3.899 1.00 91.44 93 ASP A C 1
ATOM 786 O O . ASP A 1 93 ? 0.504 -6.826 -3.065 1.00 91.44 93 ASP A O 1
ATOM 790 N N . GLU A 1 94 ? -1.083 -6.698 -4.654 1.00 90.44 94 GLU A N 1
ATOM 791 C CA . GLU A 1 94 ? -1.395 -8.135 -4.619 1.00 90.44 94 GLU A CA 1
ATOM 792 C C . GLU A 1 94 ? -0.296 -8.947 -5.311 1.00 90.44 94 GLU A C 1
ATOM 794 O O . GLU A 1 94 ? 0.085 -10.027 -4.864 1.00 90.44 94 GLU A O 1
ATOM 799 N N . VAL A 1 95 ? 0.248 -8.393 -6.400 1.00 89.19 95 VAL A N 1
ATOM 800 C CA . VAL A 1 95 ? 1.327 -8.997 -7.184 1.00 89.19 95 VAL A CA 1
ATOM 801 C C . VAL A 1 95 ? 2.645 -8.286 -6.888 1.00 89.19 95 VAL A C 1
ATOM 803 O O . VAL A 1 95 ? 2.773 -7.074 -7.092 1.00 89.19 95 VAL A O 1
ATOM 806 N N . GLN A 1 96 ? 3.634 -9.056 -6.428 1.00 85.69 96 GLN A N 1
ATOM 807 C CA . GLN A 1 96 ? 4.963 -8.550 -6.060 1.00 85.69 96 GLN A CA 1
ATOM 808 C C . GLN A 1 96 ? 5.923 -8.442 -7.254 1.00 85.69 96 GLN A C 1
ATOM 810 O O . GLN A 1 96 ? 6.808 -7.587 -7.251 1.00 85.69 96 GLN A O 1
ATOM 815 N N . ASP A 1 97 ? 5.739 -9.273 -8.281 1.00 89.19 97 ASP A N 1
ATOM 816 C CA . ASP A 1 97 ? 6.533 -9.240 -9.509 1.00 89.19 97 ASP A CA 1
ATOM 817 C C . ASP A 1 97 ? 5.923 -8.278 -10.550 1.00 89.19 97 ASP A C 1
ATOM 819 O O . ASP A 1 97 ? 4.730 -7.976 -10.538 1.00 89.19 97 ASP A O 1
ATOM 823 N N . ILE A 1 98 ? 6.749 -7.767 -11.469 1.00 88.56 98 ILE A N 1
ATOM 824 C CA . ILE A 1 98 ? 6.317 -6.816 -12.517 1.00 88.56 98 ILE A CA 1
ATOM 825 C C . ILE A 1 98 ? 5.420 -7.507 -13.560 1.00 88.56 98 ILE A C 1
ATOM 827 O O . ILE A 1 98 ? 4.529 -6.870 -14.115 1.00 88.56 98 ILE A O 1
ATOM 831 N N . GLY A 1 99 ? 5.628 -8.808 -13.775 1.00 86.62 99 GLY A N 1
ATOM 832 C CA . GLY A 1 99 ? 4.937 -9.641 -14.757 1.00 86.62 99 GLY A CA 1
ATOM 833 C C . GLY A 1 99 ? 5.920 -10.548 -15.497 1.00 86.62 99 GLY A C 1
ATOM 834 O O . GLY A 1 99 ? 7.135 -10.382 -15.372 1.00 86.62 99 GLY A O 1
ATOM 835 N N . THR A 1 100 ? 5.399 -11.500 -16.265 1.00 86.69 100 THR A N 1
ATOM 836 C CA . THR A 1 100 ? 6.192 -12.310 -17.203 1.00 86.69 100 THR A CA 1
ATOM 837 C C . THR A 1 100 ? 6.453 -11.500 -18.474 1.00 86.69 100 THR A C 1
ATOM 839 O O . THR A 1 100 ? 5.642 -10.650 -18.838 1.00 86.69 100 THR A O 1
ATOM 842 N N . TRP A 1 101 ? 7.589 -11.723 -19.134 1.00 89.12 101 TRP A N 1
ATOM 843 C CA . TRP A 1 101 ? 7.928 -11.085 -20.406 1.00 89.12 101 TRP A CA 1
ATOM 844 C C . TRP A 1 101 ? 8.422 -12.112 -21.416 1.00 89.12 101 TRP A C 1
ATOM 846 O O . TRP A 1 101 ? 8.986 -13.149 -21.052 1.00 89.12 101 TRP A O 1
ATOM 856 N N . ASP A 1 102 ? 8.249 -11.782 -22.691 1.00 93.19 102 ASP A N 1
ATOM 857 C CA . ASP A 1 102 ? 8.705 -12.619 -23.788 1.00 93.19 102 ASP A CA 1
ATOM 858 C C . ASP A 1 102 ? 10.210 -12.461 -23.978 1.00 93.19 102 ASP A C 1
ATOM 860 O O . ASP A 1 102 ? 10.709 -11.406 -24.366 1.00 93.19 102 ASP A O 1
ATOM 864 N N . LYS A 1 103 ? 10.957 -13.543 -23.739 1.00 93.25 103 LYS A N 1
ATOM 865 C CA . LYS A 1 103 ? 12.422 -13.567 -23.901 1.00 93.25 103 LYS A CA 1
ATOM 866 C C . LYS A 1 103 ? 12.866 -13.211 -25.325 1.00 93.25 103 LYS A C 1
ATOM 868 O O . LYS A 1 103 ? 13.926 -12.630 -25.511 1.00 93.25 103 LYS A O 1
ATOM 873 N N . LYS A 1 104 ? 12.038 -13.548 -26.319 1.00 93.31 104 LYS A N 1
ATOM 874 C CA . LYS A 1 104 ? 12.293 -13.294 -27.744 1.00 93.31 104 LYS A CA 1
ATOM 875 C C . LYS A 1 104 ? 11.994 -11.855 -28.168 1.00 93.31 104 LYS A C 1
ATOM 877 O O . LYS A 1 104 ? 12.343 -11.486 -29.286 1.00 93.31 104 LYS A O 1
ATOM 882 N N . ALA A 1 105 ? 11.333 -11.059 -27.325 1.00 94.12 105 ALA A N 1
ATOM 883 C CA . ALA A 1 105 ? 11.054 -9.670 -27.655 1.00 94.12 105 ALA A CA 1
ATOM 884 C C . ALA A 1 105 ? 12.362 -8.878 -27.761 1.00 94.12 105 ALA A C 1
ATOM 886 O O . ALA A 1 105 ? 13.337 -9.167 -27.068 1.00 94.12 105 ALA A O 1
ATOM 887 N N . LEU A 1 106 ? 12.376 -7.882 -28.640 1.00 94.31 106 LEU A N 1
ATOM 888 C CA . LEU A 1 106 ? 13.511 -6.982 -28.806 1.00 94.31 106 LEU A CA 1
ATOM 889 C C . LEU A 1 106 ? 13.536 -5.941 -27.683 1.00 94.31 106 LEU A C 1
ATOM 891 O O . LEU A 1 106 ? 12.483 -5.505 -27.201 1.00 94.31 106 LEU A O 1
ATOM 895 N N . ILE A 1 107 ? 14.739 -5.499 -27.314 1.00 94.62 107 ILE A N 1
ATOM 896 C CA . ILE A 1 107 ? 14.937 -4.339 -26.437 1.00 94.62 107 ILE A CA 1
ATOM 897 C C . ILE A 1 107 ? 14.168 -3.141 -27.013 1.00 94.62 107 ILE A C 1
ATOM 899 O O . ILE A 1 107 ? 14.128 -2.948 -28.226 1.00 94.62 107 ILE A O 1
ATOM 903 N N . LEU A 1 108 ? 13.554 -2.339 -26.137 1.00 92.56 108 LEU A N 1
ATOM 904 C CA . LEU A 1 108 ? 12.615 -1.279 -26.520 1.00 92.56 108 LEU A CA 1
ATOM 905 C C . LEU A 1 108 ? 13.161 -0.353 -27.618 1.00 92.56 108 LEU A C 1
ATOM 907 O O . LEU A 1 108 ? 12.503 -0.148 -28.630 1.00 92.56 108 LEU A O 1
ATOM 911 N N . ASP A 1 109 ? 14.368 0.178 -27.434 1.00 90.62 109 ASP A N 1
ATOM 912 C CA . ASP A 1 109 ? 14.941 1.162 -28.361 1.00 90.62 109 ASP A CA 1
ATOM 913 C C . ASP A 1 109 ? 15.356 0.514 -29.697 1.00 90.62 109 ASP A C 1
ATOM 915 O O . ASP A 1 109 ? 15.332 1.158 -30.743 1.00 90.62 109 ASP A O 1
ATOM 919 N N . ALA A 1 110 ? 15.682 -0.782 -29.676 1.00 92.00 110 ALA A N 1
ATOM 920 C CA . ALA A 1 110 ? 16.114 -1.533 -30.850 1.00 92.00 110 ALA A CA 1
ATOM 921 C C . ALA A 1 110 ? 14.960 -1.822 -31.829 1.00 92.00 110 ALA A C 1
ATOM 923 O O . ALA A 1 110 ? 15.201 -2.081 -33.004 1.00 92.00 110 ALA A O 1
ATOM 924 N N . GLN A 1 111 ? 13.704 -1.738 -31.375 1.00 89.12 111 GLN A N 1
ATOM 925 C CA . GLN A 1 111 ? 12.519 -1.969 -32.213 1.00 89.12 111 GLN A CA 1
ATOM 926 C C . GLN A 1 111 ? 12.356 -0.928 -33.326 1.00 89.12 111 GLN A C 1
ATOM 928 O O . GLN A 1 111 ? 11.753 -1.223 -34.357 1.00 89.12 111 GLN A O 1
ATOM 933 N N . PHE A 1 112 ? 12.894 0.277 -33.128 1.00 89.69 112 PHE A N 1
ATOM 934 C CA . PHE A 1 112 ? 12.783 1.374 -34.089 1.00 89.69 112 PHE A CA 1
ATOM 935 C C . PHE A 1 112 ? 13.870 1.346 -35.170 1.00 89.69 112 PHE A C 1
ATOM 937 O O . PHE A 1 112 ? 13.772 2.097 -36.135 1.00 89.69 112 PHE A O 1
ATOM 944 N N . SER A 1 113 ? 14.894 0.496 -35.036 1.00 92.69 113 SER A N 1
ATOM 945 C CA . SER A 1 113 ? 15.966 0.401 -36.028 1.00 92.69 113 SER A CA 1
ATOM 946 C C . SER A 1 113 ? 15.520 -0.410 -37.247 1.00 92.69 113 SER A C 1
ATOM 948 O O . SER A 1 113 ? 15.131 -1.575 -37.138 1.00 92.69 113 SER A O 1
ATOM 950 N N . GLU A 1 114 ? 15.597 0.202 -38.427 1.00 92.19 114 GLU A N 1
ATOM 951 C CA . GLU A 1 114 ? 15.334 -0.471 -39.703 1.00 92.19 114 GLU A CA 1
ATOM 952 C C . GLU A 1 114 ? 16.455 -1.448 -40.072 1.00 92.19 114 GLU A C 1
ATOM 954 O O . GLU A 1 114 ? 16.192 -2.519 -40.617 1.00 92.19 114 GLU A O 1
ATOM 959 N N . GLU A 1 115 ? 17.693 -1.135 -39.687 1.00 91.31 115 GLU A N 1
ATOM 960 C CA . GLU A 1 115 ? 18.875 -1.967 -39.935 1.00 91.31 115 GLU A CA 1
ATOM 961 C C . GLU A 1 115 ? 18.744 -3.340 -39.270 1.00 91.31 115 GLU A C 1
ATOM 963 O O . GLU A 1 115 ? 19.122 -4.363 -39.841 1.00 91.31 115 GLU A O 1
ATOM 968 N N . LEU A 1 116 ? 18.126 -3.384 -38.087 1.00 91.94 116 LEU A N 1
ATOM 969 C CA . LEU A 1 116 ? 17.940 -4.620 -37.334 1.00 91.94 116 LEU A CA 1
ATOM 970 C C . LEU A 1 116 ? 16.955 -5.589 -38.006 1.00 91.94 116 LEU A C 1
ATOM 972 O O . LEU A 1 116 ? 17.012 -6.793 -37.752 1.00 91.94 116 LEU A O 1
ATOM 976 N N . LYS A 1 117 ? 16.073 -5.091 -38.885 1.00 90.00 117 LYS A N 1
ATOM 977 C CA . LYS A 1 117 ? 15.167 -5.938 -39.678 1.00 90.00 117 LYS A CA 1
ATOM 978 C C . LYS A 1 117 ? 15.927 -6.722 -40.750 1.00 90.00 117 LYS A C 1
ATOM 980 O O . LYS A 1 117 ? 15.564 -7.862 -41.021 1.00 90.00 117 LYS A O 1
ATOM 985 N N . ASN A 1 118 ? 16.985 -6.124 -41.302 1.00 93.94 118 ASN A N 1
ATOM 986 C CA . ASN A 1 118 ? 17.823 -6.707 -42.354 1.00 93.94 118 ASN A CA 1
ATOM 987 C C . ASN A 1 118 ? 19.062 -7.436 -41.802 1.00 93.94 118 ASN A C 1
ATOM 989 O O . ASN A 1 118 ? 19.779 -8.096 -42.552 1.00 93.94 118 ASN A O 1
ATOM 993 N N . ALA A 1 119 ? 19.332 -7.309 -40.502 1.00 93.38 119 ALA A N 1
ATOM 994 C CA . ALA A 1 119 ? 20.486 -7.911 -39.852 1.00 93.38 119 ALA A CA 1
ATOM 995 C C . ALA A 1 119 ? 20.409 -9.454 -39.815 1.00 93.38 119 ALA A C 1
ATOM 997 O O . ALA A 1 119 ? 19.318 -10.026 -39.717 1.00 93.38 119 ALA A O 1
ATOM 998 N N . PRO A 1 120 ? 21.563 -10.151 -39.819 1.00 96.12 120 PRO A N 1
ATOM 999 C CA . PRO A 1 120 ? 21.600 -11.604 -39.682 1.00 96.12 120 PRO A CA 1
ATOM 1000 C C . PRO A 1 120 ? 21.016 -12.053 -38.335 1.00 96.12 120 PRO A C 1
ATOM 1002 O O . PRO A 1 120 ? 21.119 -11.356 -37.322 1.00 96.12 120 PRO A O 1
ATOM 1005 N N . GLU A 1 121 ? 20.440 -13.258 -38.301 1.00 93.50 121 GLU A N 1
ATOM 1006 C CA . GLU A 1 121 ? 19.692 -13.765 -37.140 1.00 93.50 121 GLU A CA 1
ATOM 1007 C C . GLU A 1 121 ? 20.512 -13.764 -35.842 1.00 93.50 121 GLU A C 1
ATOM 1009 O O . GLU A 1 121 ? 19.985 -13.441 -34.777 1.00 93.50 121 GLU A O 1
ATOM 1014 N N . VAL A 1 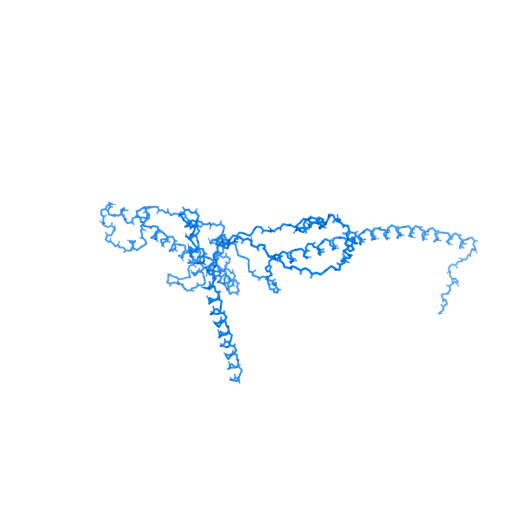122 ? 21.813 -14.058 -35.934 1.00 95.12 122 VAL A N 1
ATOM 1015 C CA . VAL A 1 122 ? 22.737 -14.042 -34.791 1.00 95.12 122 VAL A CA 1
ATOM 1016 C C . VAL A 1 122 ? 22.797 -12.657 -34.143 1.00 95.12 122 VAL A C 1
ATOM 1018 O O . VAL A 1 122 ? 22.718 -12.549 -32.921 1.00 95.12 122 VAL A O 1
ATOM 1021 N N . VAL A 1 123 ? 22.872 -11.597 -34.953 1.00 94.31 123 VAL A N 1
ATOM 1022 C CA . VAL A 1 123 ? 22.888 -10.209 -34.468 1.00 94.31 123 VAL A CA 1
ATOM 1023 C C . VAL A 1 123 ? 21.524 -9.854 -33.888 1.00 94.31 123 VAL A C 1
ATOM 1025 O O . VAL A 1 123 ? 21.446 -9.362 -32.765 1.00 94.31 123 VAL A O 1
ATOM 1028 N N . ARG A 1 124 ? 20.428 -10.198 -34.578 1.00 93.75 124 ARG A N 1
ATOM 1029 C CA . ARG A 1 124 ? 19.066 -9.956 -34.072 1.00 93.75 124 ARG A CA 1
ATOM 1030 C C . ARG A 1 124 ? 18.832 -10.609 -32.708 1.00 93.75 124 ARG A C 1
ATOM 1032 O O . ARG A 1 124 ? 18.197 -10.009 -31.844 1.00 93.75 124 ARG A O 1
ATOM 1039 N N . ARG A 1 125 ? 19.375 -11.811 -32.493 1.00 94.31 125 ARG A N 1
ATOM 1040 C CA . ARG A 1 125 ? 19.277 -12.539 -31.224 1.00 94.31 125 ARG A CA 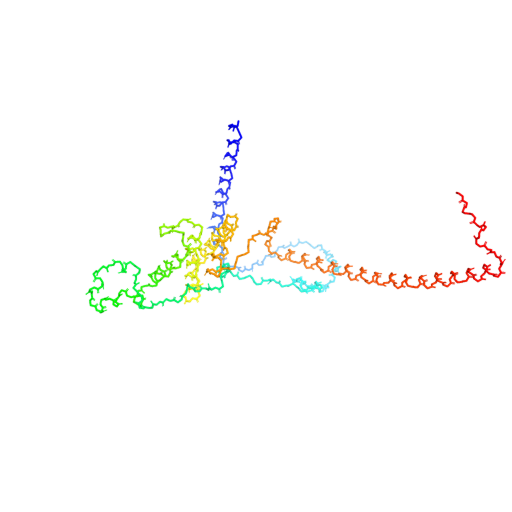1
ATOM 1041 C C . ARG A 1 125 ? 19.954 -11.795 -30.070 1.00 94.31 125 ARG A C 1
ATOM 1043 O O . ARG A 1 125 ? 19.398 -11.788 -28.976 1.00 94.31 125 ARG A O 1
ATOM 1050 N N . GLN A 1 126 ? 21.083 -11.125 -30.296 1.00 94.44 126 GLN A N 1
ATOM 1051 C CA . GLN A 1 126 ? 21.772 -10.353 -29.250 1.00 94.44 126 GLN A CA 1
ATOM 1052 C C . GLN A 1 126 ? 20.932 -9.177 -28.725 1.00 94.44 126 GLN A C 1
ATOM 1054 O O . GLN A 1 126 ? 21.046 -8.821 -27.556 1.00 94.44 126 GLN A O 1
ATOM 1059 N N . PHE A 1 127 ? 20.041 -8.622 -29.553 1.00 95.12 127 PHE A N 1
ATOM 1060 C CA . PHE A 1 127 ? 19.123 -7.543 -29.166 1.00 95.12 127 PHE A CA 1
ATOM 1061 C C . PHE A 1 127 ? 17.809 -8.035 -28.542 1.00 95.12 127 PHE A C 1
ATOM 1063 O O . PHE A 1 127 ? 16.892 -7.237 -28.321 1.00 95.12 127 PHE A O 1
ATOM 1070 N N . THR A 1 128 ? 17.688 -9.333 -28.255 1.00 95.50 128 THR A N 1
ATOM 1071 C CA . THR A 1 128 ? 16.521 -9.877 -27.552 1.00 95.50 128 THR A CA 1
ATOM 1072 C C . THR A 1 128 ? 16.644 -9.717 -26.037 1.00 95.50 128 THR A C 1
ATOM 1074 O O . THR A 1 128 ? 17.740 -9.670 -25.475 1.00 95.50 128 THR A O 1
ATOM 1077 N N . LEU A 1 129 ? 15.501 -9.665 -25.349 1.00 95.56 129 LEU A N 1
ATOM 1078 C CA . LEU A 1 129 ? 15.422 -9.551 -23.891 1.00 95.56 129 LEU A CA 1
ATOM 1079 C C . LEU A 1 129 ? 16.028 -10.749 -23.149 1.00 95.56 129 LEU A C 1
ATOM 1081 O O . LEU A 1 129 ? 16.297 -10.637 -21.957 1.00 95.56 129 LEU A O 1
ATOM 1085 N N . GLU A 1 130 ? 16.243 -11.881 -23.826 1.00 95.06 130 GLU A N 1
ATOM 1086 C CA . GLU A 1 130 ? 16.963 -13.036 -23.285 1.00 95.06 130 GLU A CA 1
ATOM 1087 C C . GLU A 1 130 ? 18.403 -12.684 -22.882 1.00 95.06 130 GLU A C 1
ATOM 1089 O O . GLU A 1 130 ? 18.857 -13.109 -21.822 1.00 95.06 130 GLU A O 1
ATOM 1094 N N . PHE A 1 131 ? 19.093 -11.886 -23.705 1.00 95.06 131 PHE A N 1
ATOM 1095 C CA . PHE A 1 131 ? 20.491 -11.487 -23.496 1.00 95.06 131 PHE A CA 1
ATOM 1096 C C . PHE A 1 131 ? 20.628 -10.095 -22.874 1.00 95.06 131 PHE A C 1
ATOM 1098 O O . PHE A 1 131 ? 21.734 -9.662 -22.555 1.00 95.06 131 PHE A O 1
ATOM 1105 N N . ALA A 1 132 ? 19.515 -9.384 -22.704 1.00 94.88 132 ALA A N 1
ATOM 1106 C CA . ALA A 1 132 ? 19.515 -8.034 -22.175 1.00 94.88 132 ALA A CA 1
ATOM 1107 C C . ALA A 1 132 ? 19.765 -8.006 -20.661 1.00 94.88 132 ALA A C 1
ATOM 1109 O O . ALA A 1 132 ? 19.352 -8.888 -19.904 1.00 94.88 132 ALA A O 1
ATOM 1110 N N . GLU A 1 133 ? 20.374 -6.919 -20.190 1.00 94.50 133 GLU A N 1
ATOM 1111 C CA . GLU A 1 133 ? 20.470 -6.661 -18.760 1.00 94.50 133 GLU A CA 1
ATOM 1112 C C . GLU A 1 133 ? 19.080 -6.503 -18.133 1.00 94.50 133 GLU A C 1
ATOM 1114 O O . GLU A 1 133 ? 18.139 -5.972 -18.733 1.00 94.50 133 GLU A O 1
ATOM 1119 N N . ARG A 1 134 ? 18.967 -6.849 -16.848 1.00 92.19 134 ARG A N 1
ATOM 1120 C CA . ARG A 1 134 ? 17.726 -6.691 -16.078 1.00 92.19 134 ARG A CA 1
ATOM 1121 C C . ARG A 1 134 ? 17.137 -5.278 -16.174 1.00 92.19 134 ARG A C 1
ATOM 1123 O O . ARG A 1 134 ? 15.919 -5.117 -16.151 1.00 92.19 134 ARG A O 1
ATOM 1130 N N . LYS A 1 135 ? 17.983 -4.248 -16.259 1.00 94.62 135 LYS A N 1
ATOM 1131 C CA . LYS A 1 135 ? 17.548 -2.853 -16.398 1.00 94.62 135 LYS A CA 1
ATOM 1132 C C . LYS A 1 135 ? 16.732 -2.639 -17.677 1.00 94.62 135 LYS A C 1
ATOM 1134 O O . LYS A 1 135 ? 15.690 -1.989 -17.611 1.00 94.62 135 LYS A O 1
ATOM 1139 N N . GLU A 1 136 ? 17.167 -3.215 -18.795 1.00 95.75 136 GLU A N 1
ATOM 1140 C CA . GLU A 1 136 ? 16.475 -3.122 -20.085 1.00 95.75 136 GLU A CA 1
ATOM 1141 C C . GLU A 1 136 ? 15.186 -3.945 -20.091 1.00 95.75 136 GLU A C 1
ATOM 1143 O O . GLU A 1 136 ? 14.156 -3.470 -20.567 1.00 95.75 136 GLU A O 1
ATOM 1148 N N . VAL A 1 137 ? 15.189 -5.114 -19.446 1.00 95.25 137 VAL A N 1
ATOM 1149 C CA . VAL A 1 137 ? 13.966 -5.900 -19.218 1.00 95.25 137 VAL A CA 1
ATOM 1150 C C . VAL A 1 137 ? 12.928 -5.086 -18.441 1.00 95.25 137 VAL A C 1
ATOM 1152 O O . VAL A 1 137 ? 11.788 -4.940 -18.880 1.00 95.25 137 VAL A O 1
ATOM 1155 N N . VAL A 1 138 ? 13.318 -4.486 -17.312 1.00 95.75 138 VAL A N 1
ATOM 1156 C CA . VAL A 1 138 ? 12.416 -3.653 -16.500 1.00 95.75 138 VAL A CA 1
ATOM 1157 C C . VAL A 1 138 ? 11.943 -2.428 -17.288 1.00 95.75 138 VAL A C 1
ATOM 1159 O O . VAL A 1 138 ? 10.785 -2.031 -17.156 1.00 95.75 138 VAL A O 1
ATOM 1162 N N . LYS A 1 139 ? 12.802 -1.831 -18.124 1.00 95.81 139 LYS A N 1
ATOM 1163 C CA . LYS A 1 139 ? 12.443 -0.708 -19.004 1.00 95.81 139 LYS A CA 1
ATOM 1164 C C . LYS A 1 139 ? 11.391 -1.119 -20.038 1.00 95.81 139 LYS A C 1
ATOM 1166 O O . LYS A 1 139 ? 10.407 -0.397 -20.194 1.00 95.81 139 LYS A O 1
ATOM 1171 N N . TYR A 1 140 ? 11.557 -2.276 -20.679 1.00 96.06 140 TYR A N 1
ATOM 1172 C CA . TYR A 1 140 ? 10.584 -2.841 -21.615 1.00 96.06 140 TYR A CA 1
ATOM 1173 C C . TYR A 1 140 ? 9.231 -3.089 -20.933 1.00 96.06 140 TYR A C 1
ATOM 1175 O O . TYR A 1 140 ? 8.205 -2.575 -21.378 1.00 96.06 140 TYR A O 1
ATOM 1183 N N . GLN A 1 141 ? 9.228 -3.781 -19.789 1.00 95.25 141 GLN A N 1
ATOM 1184 C CA . GLN A 1 141 ? 8.001 -4.053 -19.034 1.00 95.25 141 GLN A CA 1
ATOM 1185 C C . GLN A 1 141 ? 7.306 -2.769 -18.5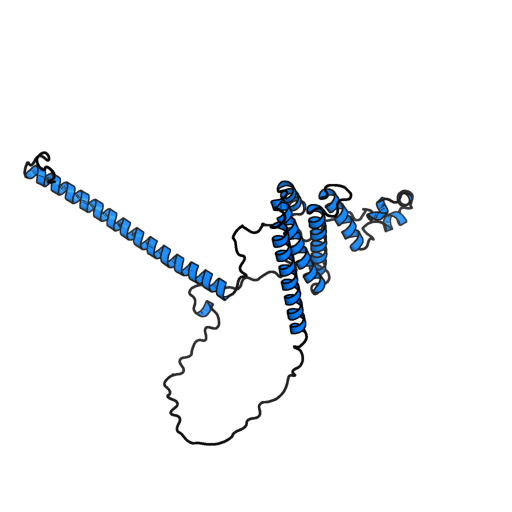82 1.00 95.25 141 GLN A C 1
ATOM 1187 O O . GLN A 1 141 ? 6.092 -2.625 -18.716 1.00 95.25 141 GLN A O 1
ATOM 1192 N N . LYS A 1 142 ? 8.084 -1.805 -18.075 1.00 95.62 142 LYS A N 1
ATOM 1193 C CA . LYS A 1 142 ? 7.574 -0.491 -17.692 1.00 95.62 142 LYS A CA 1
ATOM 1194 C C . LYS A 1 142 ? 6.874 0.183 -18.868 1.00 95.62 142 LYS A C 1
ATOM 1196 O O . LYS A 1 142 ? 5.790 0.720 -18.672 1.00 95.62 142 LYS A O 1
ATOM 1201 N N . HIS A 1 143 ? 7.484 0.176 -20.054 1.00 94.94 143 HIS A N 1
ATOM 1202 C CA . HIS A 1 143 ? 6.910 0.815 -21.236 1.00 94.94 143 HIS A CA 1
ATOM 1203 C C . HIS A 1 143 ? 5.556 0.204 -21.607 1.00 94.94 143 HIS A C 1
ATOM 1205 O O . HIS A 1 143 ? 4.601 0.952 -21.813 1.00 94.94 143 HIS A O 1
ATOM 1211 N N . HIS A 1 144 ? 5.461 -1.128 -21.609 1.00 94.00 144 HIS A N 1
ATOM 1212 C CA . HIS A 1 144 ? 4.232 -1.839 -21.955 1.00 94.00 144 HIS A CA 1
ATOM 1213 C C . HIS A 1 144 ? 3.104 -1.572 -20.947 1.00 94.00 144 HIS A C 1
ATOM 1215 O O . HIS A 1 144 ? 1.997 -1.205 -21.330 1.00 94.00 144 HIS A O 1
ATOM 1221 N N . ILE A 1 145 ? 3.398 -1.630 -19.641 1.00 95.31 145 ILE A N 1
ATOM 1222 C CA . ILE A 1 145 ? 2.406 -1.293 -18.605 1.00 95.31 145 ILE A CA 1
ATOM 1223 C C . ILE A 1 145 ? 2.002 0.188 -18.712 1.00 95.31 145 ILE A C 1
ATOM 1225 O O . ILE A 1 145 ? 0.825 0.526 -18.606 1.00 95.31 145 ILE A O 1
ATOM 1229 N N . MET A 1 146 ? 2.959 1.089 -18.960 1.00 95.94 146 MET A N 1
ATOM 1230 C CA . MET A 1 146 ? 2.672 2.513 -19.149 1.00 95.94 146 MET A CA 1
ATOM 1231 C C . MET A 1 146 ? 1.830 2.792 -20.392 1.00 95.94 146 MET A C 1
ATOM 1233 O O . MET A 1 146 ? 1.103 3.774 -20.399 1.00 95.94 146 MET A O 1
ATOM 1237 N N . GLU A 1 147 ? 1.938 1.999 -21.456 1.00 94.81 147 GLU A N 1
ATOM 1238 C CA . GLU A 1 147 ? 1.132 2.150 -22.676 1.00 94.81 147 GLU A CA 1
ATOM 1239 C C . GLU A 1 147 ? -0.358 1.970 -22.412 1.00 94.81 147 GLU A C 1
ATOM 1241 O O . GLU A 1 147 ? -1.158 2.765 -22.888 1.00 94.81 147 GLU A O 1
ATOM 1246 N N . VAL A 1 148 ? -0.707 1.017 -21.550 1.00 94.69 148 VAL A N 1
ATOM 1247 C CA . VAL A 1 148 ? -2.098 0.775 -21.150 1.00 94.69 148 VAL A CA 1
ATOM 1248 C C . VAL A 1 148 ? -2.620 1.866 -20.205 1.00 94.69 148 VAL A C 1
ATOM 1250 O O . VAL A 1 148 ? -3.805 2.189 -20.218 1.00 94.69 148 VAL A O 1
ATOM 1253 N N . MET A 1 149 ? -1.752 2.434 -19.361 1.00 95.31 149 MET A N 1
ATOM 1254 C CA . MET A 1 149 ? -2.163 3.379 -18.310 1.00 95.31 149 MET A CA 1
ATOM 1255 C C . MET A 1 149 ? -2.174 4.849 -18.750 1.00 95.31 149 MET A C 1
ATOM 1257 O O . MET A 1 149 ? -2.884 5.659 -18.153 1.00 95.31 149 MET A O 1
ATOM 1261 N N . ARG A 1 150 ? -1.356 5.225 -19.740 1.00 94.19 150 ARG A N 1
ATOM 1262 C CA . ARG A 1 150 ? -1.172 6.624 -20.156 1.00 94.19 150 ARG A CA 1
ATOM 1263 C C . ARG A 1 150 ? -2.373 7.147 -20.951 1.00 94.19 150 ARG A C 1
ATOM 1265 O O . ARG A 1 150 ? -3.008 6.401 -21.687 1.00 94.19 150 ARG A O 1
ATOM 1272 N N . ARG A 1 151 ? -2.656 8.452 -20.855 1.00 92.69 151 ARG A N 1
ATOM 1273 C CA . ARG A 1 151 ? -3.743 9.088 -21.629 1.00 92.69 151 ARG A CA 1
ATOM 1274 C C . ARG A 1 151 ? -3.351 9.336 -23.082 1.00 92.69 151 ARG A C 1
ATOM 1276 O O . ARG A 1 151 ? -4.166 9.180 -23.982 1.00 92.69 151 ARG A O 1
ATOM 1283 N N . HIS A 1 152 ? -2.102 9.738 -23.294 1.00 94.00 152 HIS A N 1
ATOM 1284 C CA . HIS A 1 152 ? -1.520 9.971 -24.611 1.00 94.00 152 HIS A CA 1
ATOM 1285 C C . HIS A 1 152 ? -0.093 9.397 -24.669 1.00 94.00 152 HIS A C 1
ATOM 1287 O O . HIS A 1 152 ? 0.534 9.214 -23.622 1.00 94.00 152 HIS A O 1
ATOM 1293 N N . PRO A 1 153 ? 0.471 9.135 -25.864 1.00 92.88 153 PRO A N 1
ATOM 1294 C CA . PRO A 1 153 ? 1.766 8.460 -26.010 1.00 92.88 153 PRO A CA 1
ATOM 1295 C C . PRO A 1 153 ? 2.930 9.122 -25.260 1.00 92.88 153 PRO A C 1
ATOM 1297 O O . PRO A 1 153 ? 3.782 8.430 -24.706 1.00 92.88 153 PRO A O 1
ATOM 1300 N N . MET A 1 154 ? 2.942 10.454 -25.201 1.00 93.25 154 MET A N 1
ATOM 1301 C CA . MET A 1 154 ? 4.000 11.255 -24.569 1.00 93.25 154 MET A CA 1
ATOM 1302 C C . MET A 1 154 ? 3.715 11.620 -23.098 1.00 93.25 154 MET A C 1
ATOM 1304 O O . MET A 1 154 ? 4.440 12.419 -22.504 1.00 93.25 154 MET A O 1
ATOM 1308 N N . ASP A 1 155 ? 2.663 11.065 -22.495 1.00 95.00 155 ASP A N 1
ATOM 1309 C CA . ASP A 1 155 ? 2.268 11.390 -21.125 1.00 95.00 155 ASP A CA 1
ATOM 1310 C C . ASP A 1 155 ? 3.227 10.758 -20.112 1.00 95.00 155 ASP A C 1
ATOM 1312 O O . ASP A 1 155 ? 3.434 9.541 -20.079 1.00 95.00 155 ASP A O 1
ATOM 1316 N N . LYS A 1 156 ? 3.830 11.600 -19.273 1.00 92.38 156 LYS A N 1
ATOM 1317 C CA . LYS A 1 156 ? 4.775 11.187 -18.223 1.00 92.38 156 LYS A CA 1
ATOM 1318 C C . LYS A 1 156 ? 4.431 11.766 -16.853 1.00 92.38 156 LYS A C 1
ATOM 1320 O O . LYS A 1 156 ? 5.051 11.383 -15.859 1.00 92.38 156 LYS A O 1
ATOM 1325 N N . THR A 1 157 ? 3.506 12.720 -16.795 1.00 93.88 157 THR A N 1
ATOM 1326 C CA . THR A 1 157 ? 3.266 13.559 -15.613 1.00 93.88 157 THR A CA 1
ATOM 1327 C C . THR A 1 157 ? 1.904 13.318 -14.987 1.00 93.88 157 THR A C 1
ATOM 1329 O O . THR A 1 157 ? 1.747 13.640 -13.805 1.00 93.88 157 THR A O 1
ATOM 1332 N N . SER A 1 158 ? 0.964 12.724 -15.726 1.00 94.88 158 SER A N 1
ATOM 1333 C CA . SER A 1 158 ? -0.353 12.370 -15.208 1.00 94.88 158 SER A CA 1
ATOM 1334 C C . SER A 1 158 ? -0.271 11.478 -13.962 1.00 94.88 158 SER A C 1
ATOM 1336 O O . SER A 1 158 ? 0.716 10.748 -13.763 1.00 94.88 158 SER A O 1
ATOM 1338 N N . PRO A 1 159 ? -1.277 11.547 -13.070 1.00 95.50 159 PRO A N 1
ATOM 1339 C CA . PRO A 1 159 ? -1.310 10.712 -11.878 1.00 95.50 159 PRO A CA 1
ATOM 1340 C C . PRO A 1 159 ? -1.208 9.224 -12.224 1.00 95.50 159 PRO A C 1
ATOM 1342 O O . PRO A 1 159 ? -0.436 8.518 -11.577 1.00 95.50 159 PRO A O 1
ATOM 1345 N N . GLU A 1 160 ? -1.879 8.759 -13.277 1.00 95.69 160 GLU A N 1
ATOM 1346 C CA . GLU A 1 160 ? -1.874 7.364 -13.724 1.00 95.69 160 GLU A CA 1
ATOM 1347 C C . GLU A 1 160 ? -0.477 6.923 -14.191 1.00 95.69 160 GLU A C 1
ATOM 1349 O O . GLU A 1 160 ? 0.040 5.890 -13.745 1.00 95.69 160 GLU A O 1
ATOM 1354 N N . ALA A 1 161 ? 0.192 7.740 -15.015 1.00 96.94 161 ALA A N 1
ATOM 1355 C CA . ALA A 1 161 ? 1.549 7.457 -15.484 1.00 96.94 161 ALA A CA 1
ATOM 1356 C C . ALA A 1 161 ? 2.555 7.423 -14.321 1.00 96.94 161 ALA A C 1
ATOM 1358 O O . ALA A 1 161 ? 3.414 6.538 -14.250 1.00 96.94 161 ALA A O 1
ATOM 1359 N N . ARG A 1 162 ? 2.428 8.348 -13.360 1.00 97.50 162 ARG A N 1
ATOM 1360 C CA . ARG A 1 162 ? 3.297 8.401 -12.174 1.00 97.50 162 ARG A CA 1
ATOM 1361 C C . ARG A 1 162 ? 3.049 7.244 -11.213 1.00 97.50 162 ARG A C 1
ATOM 1363 O O . ARG A 1 162 ? 4.014 6.684 -10.693 1.00 97.50 162 ARG A O 1
ATOM 1370 N N . ILE A 1 163 ? 1.790 6.866 -10.985 1.00 97.44 163 ILE A N 1
ATOM 1371 C CA . ILE A 1 163 ? 1.429 5.680 -10.193 1.00 97.44 163 ILE A CA 1
ATOM 1372 C C . ILE A 1 163 ? 2.064 4.438 -10.824 1.00 97.44 163 ILE A C 1
ATOM 1374 O O . ILE A 1 163 ? 2.702 3.648 -10.126 1.00 97.44 163 ILE A O 1
ATOM 1378 N N . THR A 1 164 ? 1.980 4.312 -12.147 1.00 97.19 164 THR A N 1
ATOM 1379 C CA . THR A 1 164 ? 2.586 3.209 -12.901 1.00 97.19 164 THR A CA 1
ATOM 1380 C C . THR A 1 164 ? 4.111 3.182 -12.760 1.00 97.19 164 THR A C 1
ATOM 1382 O O . THR A 1 164 ? 4.689 2.152 -12.423 1.00 97.19 164 THR A O 1
ATOM 1385 N N . ASP A 1 165 ? 4.792 4.321 -12.914 1.00 97.19 165 ASP A N 1
ATOM 1386 C CA . ASP A 1 165 ? 6.246 4.393 -12.712 1.00 97.19 165 ASP A CA 1
ATOM 1387 C C . ASP A 1 165 ? 6.656 3.995 -11.282 1.00 97.19 165 ASP A C 1
ATOM 1389 O O . ASP A 1 165 ? 7.619 3.249 -11.087 1.00 97.19 165 ASP A O 1
ATOM 1393 N N . TYR A 1 166 ? 5.917 4.459 -10.270 1.00 97.44 166 TYR A N 1
ATOM 1394 C CA . TYR A 1 166 ? 6.198 4.109 -8.878 1.00 97.44 166 TYR A CA 1
ATOM 1395 C C . TYR A 1 166 ? 5.965 2.626 -8.596 1.00 97.44 166 TYR A C 1
ATOM 1397 O O . TYR A 1 166 ? 6.806 2.012 -7.946 1.00 97.44 166 TYR A O 1
ATOM 1405 N N . THR A 1 167 ? 4.883 2.034 -9.100 1.00 97.31 167 THR A N 1
ATOM 1406 C CA . THR A 1 167 ? 4.576 0.607 -8.889 1.00 97.31 167 THR A CA 1
ATOM 1407 C C . THR A 1 167 ? 5.630 -0.302 -9.505 1.00 97.31 167 THR A C 1
ATOM 1409 O O . THR A 1 167 ? 6.129 -1.194 -8.823 1.00 97.31 167 THR A O 1
ATOM 1412 N N . VAL A 1 168 ? 6.066 -0.034 -10.740 1.00 96.88 168 VAL A N 1
ATOM 1413 C CA . VAL A 1 168 ? 7.128 -0.824 -11.384 1.00 96.88 168 VAL A CA 1
ATOM 1414 C C . VAL A 1 168 ? 8.441 -0.731 -10.599 1.00 96.88 168 VAL A C 1
ATOM 1416 O O . VAL A 1 168 ? 9.102 -1.746 -10.375 1.00 96.88 168 VAL A O 1
ATOM 1419 N N . LYS A 1 169 ? 8.804 0.462 -10.106 1.00 96.62 169 LYS A N 1
ATOM 1420 C CA . LYS A 1 169 ? 9.991 0.641 -9.251 1.00 96.62 169 LYS A CA 1
ATOM 1421 C C . LYS A 1 169 ? 9.872 -0.116 -7.929 1.00 96.62 169 LYS A C 1
ATOM 1423 O O . LYS A 1 169 ? 10.830 -0.770 -7.527 1.00 96.62 169 LYS A O 1
ATOM 1428 N N . ILE A 1 170 ? 8.713 -0.044 -7.272 1.00 96.81 170 ILE A N 1
ATOM 1429 C CA . ILE A 1 170 ? 8.440 -0.752 -6.014 1.00 96.81 170 ILE A CA 1
ATOM 1430 C C . ILE A 1 170 ? 8.575 -2.266 -6.217 1.00 96.81 170 ILE A C 1
ATOM 1432 O O . ILE A 1 170 ? 9.297 -2.904 -5.456 1.00 96.81 170 ILE A O 1
ATOM 1436 N N . ARG A 1 171 ? 7.976 -2.827 -7.273 1.00 96.00 171 ARG A N 1
ATOM 1437 C CA . ARG A 1 171 ? 8.082 -4.254 -7.627 1.00 96.00 171 ARG A CA 1
ATOM 1438 C C . ARG A 1 171 ? 9.507 -4.682 -7.970 1.00 96.00 171 ARG A C 1
ATOM 1440 O O . ARG A 1 171 ? 9.968 -5.730 -7.526 1.00 96.00 171 ARG A O 1
ATOM 1447 N N . ASN A 1 172 ? 10.257 -3.849 -8.694 1.00 95.62 172 ASN A N 1
ATOM 1448 C CA . ASN A 1 172 ? 11.668 -4.132 -8.958 1.00 95.62 172 ASN A CA 1
ATOM 1449 C C . ASN A 1 172 ? 12.498 -4.153 -7.662 1.00 95.62 172 ASN A C 1
ATOM 1451 O O . ASN A 1 172 ? 13.342 -5.031 -7.482 1.00 95.62 172 ASN A O 1
ATOM 1455 N N . PHE A 1 173 ? 12.244 -3.219 -6.737 1.00 95.44 173 PHE A N 1
ATOM 1456 C CA . PHE A 1 173 ? 12.895 -3.228 -5.428 1.00 95.44 173 PHE A CA 1
ATOM 1457 C C . PHE A 1 173 ? 12.470 -4.430 -4.585 1.00 95.44 173 PHE A C 1
ATOM 1459 O O . PHE A 1 173 ? 13.349 -5.050 -3.995 1.00 95.44 173 PHE A O 1
ATOM 1466 N N . LEU A 1 174 ? 11.183 -4.800 -4.591 1.00 94.31 174 LEU A N 1
ATOM 1467 C CA . LEU A 1 174 ? 10.668 -6.022 -3.962 1.00 94.31 174 LEU A CA 1
ATOM 1468 C C . LEU A 1 174 ? 11.457 -7.243 -4.399 1.00 94.31 174 LEU A C 1
ATOM 1470 O O . LEU A 1 174 ? 12.019 -7.947 -3.564 1.00 94.31 174 LEU A O 1
ATOM 1474 N N . HIS A 1 175 ? 11.601 -7.436 -5.706 1.00 93.50 175 HIS A N 1
ATOM 1475 C CA . HIS A 1 175 ? 12.424 -8.519 -6.212 1.00 93.50 175 HIS A CA 1
ATOM 1476 C C . HIS A 1 175 ? 13.873 -8.424 -5.708 1.00 93.50 175 HIS A C 1
ATOM 1478 O O . HIS A 1 175 ? 14.453 -9.440 -5.331 1.00 93.50 175 HIS A O 1
ATOM 1484 N N . HIS A 1 176 ? 14.488 -7.239 -5.711 1.00 93.44 176 HIS A N 1
ATOM 1485 C CA . HIS A 1 176 ? 15.878 -7.086 -5.277 1.00 93.44 176 HIS A CA 1
ATOM 1486 C C . HIS A 1 176 ? 16.083 -7.532 -3.826 1.00 93.44 176 HIS A C 1
ATOM 1488 O O . HIS A 1 176 ? 16.969 -8.335 -3.563 1.00 93.44 176 HIS A O 1
ATOM 1494 N N . PHE A 1 177 ? 15.269 -7.061 -2.879 1.00 92.88 177 PHE A N 1
ATOM 1495 C CA . PHE A 1 177 ? 15.474 -7.431 -1.476 1.00 92.88 177 PHE A CA 1
ATOM 1496 C C . PHE A 1 177 ? 14.901 -8.800 -1.089 1.00 92.88 177 PHE A C 1
ATOM 1498 O O . PHE A 1 177 ? 15.257 -9.318 -0.038 1.00 92.88 177 PHE A O 1
ATOM 1505 N N . LEU A 1 178 ? 14.029 -9.403 -1.902 1.00 92.19 178 LEU A N 1
ATOM 1506 C CA . LEU A 1 178 ? 13.561 -10.772 -1.662 1.00 92.19 178 LEU A CA 1
ATOM 1507 C C . LEU A 1 178 ? 14.505 -11.827 -2.249 1.00 92.19 178 LEU A C 1
ATOM 1509 O O . LEU A 1 178 ? 14.674 -12.879 -1.644 1.00 92.19 178 LEU A O 1
ATOM 1513 N N . LYS A 1 179 ? 15.100 -11.562 -3.421 1.00 92.25 179 LYS A N 1
ATOM 1514 C CA . LYS A 1 179 ? 15.854 -12.568 -4.192 1.00 92.25 179 LYS A CA 1
ATOM 1515 C C . LYS A 1 179 ? 17.357 -12.292 -4.301 1.00 92.25 179 LYS A C 1
ATOM 1517 O O . LYS A 1 179 ? 18.100 -13.234 -4.532 1.00 92.25 179 LYS A O 1
ATOM 1522 N N . VAL A 1 180 ? 17.804 -11.036 -4.196 1.00 93.12 180 VAL A N 1
ATOM 1523 C CA . VAL A 1 180 ? 19.210 -10.651 -4.449 1.00 93.12 180 VAL A CA 1
ATOM 1524 C C . VAL A 1 180 ? 19.927 -10.297 -3.153 1.00 93.12 180 VAL A C 1
ATOM 1526 O O . VAL A 1 180 ? 20.827 -11.012 -2.734 1.00 93.12 180 VAL A O 1
ATOM 1529 N N . ASP A 1 181 ? 19.519 -9.204 -2.509 1.00 94.06 181 ASP A N 1
ATOM 1530 C CA . ASP A 1 181 ? 20.148 -8.714 -1.282 1.00 94.06 181 ASP A CA 1
ATOM 1531 C C . ASP A 1 181 ? 19.088 -8.218 -0.287 1.00 94.06 181 ASP A C 1
ATOM 1533 O O . ASP A 1 181 ? 18.596 -7.081 -0.394 1.00 94.06 181 ASP A O 1
ATOM 1537 N N . PRO A 1 182 ? 18.746 -9.047 0.716 1.00 93.31 182 PRO A N 1
ATOM 1538 C CA . PRO A 1 182 ? 17.806 -8.679 1.759 1.00 93.31 182 PRO A CA 1
ATOM 1539 C C . PRO A 1 182 ? 18.275 -7.538 2.655 1.00 93.31 182 PRO A C 1
ATOM 1541 O O . PRO A 1 182 ? 17.459 -7.026 3.422 1.00 93.31 182 PRO A O 1
ATOM 1544 N N . TRP A 1 183 ? 19.544 -7.128 2.635 1.00 93.62 183 TRP A N 1
ATOM 1545 C CA . TRP A 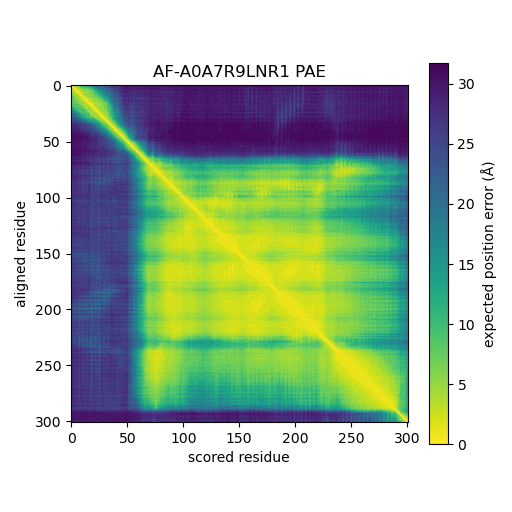1 183 ? 20.111 -6.170 3.593 1.00 93.62 183 TRP A CA 1
ATOM 1546 C C . TRP A 1 183 ? 20.292 -4.762 3.008 1.00 93.62 183 TRP A C 1
ATOM 1548 O O . TRP A 1 183 ? 20.652 -3.837 3.736 1.00 93.62 183 TRP A O 1
ATOM 1558 N N . ALA A 1 184 ? 19.899 -4.547 1.747 1.00 95.00 184 ALA A N 1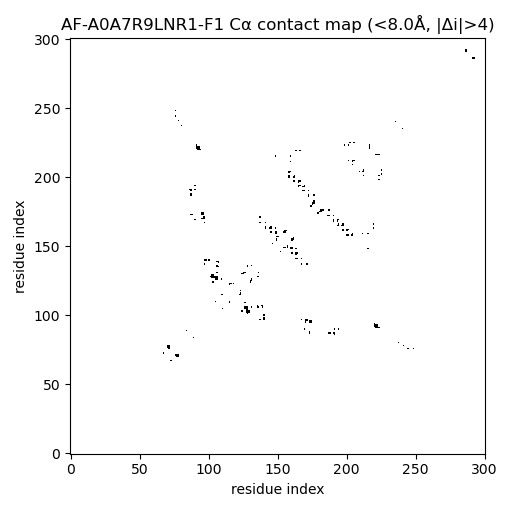
ATOM 1559 C CA . ALA A 1 184 ? 19.932 -3.257 1.054 1.00 95.00 184 ALA A CA 1
ATOM 1560 C C . ALA A 1 184 ? 19.034 -2.169 1.699 1.00 95.00 184 ALA A C 1
ATOM 1562 O O . ALA A 1 184 ? 17.930 -1.863 1.232 1.00 95.00 184 ALA A O 1
ATOM 1563 N N . ALA A 1 185 ? 19.513 -1.525 2.769 1.00 94.25 185 ALA A N 1
ATOM 1564 C CA . ALA A 1 185 ? 18.761 -0.535 3.548 1.00 94.25 185 ALA A CA 1
ATOM 1565 C C . ALA A 1 185 ? 18.324 0.684 2.716 1.00 94.25 185 ALA A C 1
ATOM 1567 O O . ALA A 1 185 ? 17.176 1.125 2.809 1.00 94.25 185 ALA A O 1
ATOM 1568 N N . ARG A 1 186 ? 19.205 1.191 1.843 1.00 94.69 186 ARG A N 1
ATOM 1569 C CA . ARG A 1 186 ? 18.916 2.343 0.973 1.00 94.69 186 ARG A CA 1
ATOM 1570 C C . ARG A 1 186 ? 17.707 2.086 0.072 1.00 94.69 186 ARG A C 1
ATOM 1572 O O . ARG A 1 186 ? 16.818 2.931 -0.011 1.00 94.69 186 ARG A O 1
ATOM 1579 N N . MET A 1 187 ? 17.637 0.911 -0.554 1.00 94.69 187 MET A N 1
ATOM 1580 C CA . MET A 1 187 ? 16.522 0.543 -1.434 1.00 94.69 187 MET A CA 1
ATOM 1581 C C . MET A 1 187 ? 15.212 0.391 -0.658 1.00 94.69 187 MET A C 1
ATOM 1583 O O . MET A 1 187 ? 14.170 0.841 -1.128 1.00 94.69 187 MET A O 1
ATOM 1587 N N . LYS A 1 188 ? 15.257 -0.153 0.565 1.00 95.56 188 LYS A N 1
ATOM 1588 C CA . LYS A 1 188 ? 14.079 -0.247 1.446 1.00 95.56 188 LYS A CA 1
ATOM 1589 C C . LYS A 1 188 ? 13.519 1.129 1.809 1.00 95.56 188 LYS A C 1
ATOM 1591 O O . LYS A 1 188 ? 12.306 1.327 1.772 1.00 95.56 188 LYS A O 1
ATOM 1596 N N . ILE A 1 189 ? 14.391 2.089 2.126 1.00 95.31 189 ILE A N 1
ATOM 1597 C CA . ILE A 1 189 ? 13.992 3.472 2.430 1.00 95.31 189 ILE A CA 1
ATOM 1598 C C . ILE A 1 189 ? 13.355 4.129 1.199 1.00 95.31 189 ILE A C 1
ATOM 1600 O O . ILE A 1 189 ? 12.288 4.736 1.307 1.00 95.31 189 ILE A O 1
ATOM 1604 N N . ILE A 1 190 ? 13.967 3.968 0.021 1.00 96.25 190 ILE A N 1
ATOM 1605 C CA . ILE A 1 190 ? 13.432 4.516 -1.233 1.00 96.25 190 ILE A CA 1
ATOM 1606 C C . ILE A 1 190 ? 12.082 3.874 -1.572 1.00 96.25 190 ILE A C 1
ATOM 1608 O O . ILE A 1 190 ? 11.144 4.601 -1.894 1.00 96.25 190 ILE A O 1
ATOM 1612 N N . SER A 1 191 ? 11.957 2.549 -1.447 1.00 96.12 191 SER A N 1
ATOM 1613 C CA . SER A 1 191 ? 10.706 1.815 -1.677 1.00 96.12 191 SER A CA 1
ATOM 1614 C C . SER A 1 191 ? 9.574 2.355 -0.800 1.00 96.12 191 SER A C 1
ATOM 1616 O O . SER A 1 191 ? 8.524 2.731 -1.314 1.00 96.12 191 SER A O 1
ATOM 1618 N N . ASN A 1 192 ? 9.824 2.549 0.501 1.00 95.31 192 ASN A N 1
ATOM 1619 C CA . ASN A 1 192 ? 8.856 3.179 1.408 1.00 95.31 192 ASN A CA 1
ATOM 1620 C C . ASN A 1 192 ? 8.435 4.575 0.937 1.00 95.31 192 ASN A C 1
ATOM 1622 O O . ASN A 1 192 ? 7.247 4.898 0.918 1.00 95.31 192 ASN A O 1
ATOM 1626 N N . GLY A 1 193 ? 9.404 5.407 0.543 1.00 96.75 193 GLY A N 1
ATOM 1627 C CA . GLY A 1 193 ? 9.133 6.746 0.024 1.00 96.75 193 GLY A CA 1
ATOM 1628 C C . GLY A 1 193 ? 8.294 6.727 -1.257 1.00 96.75 193 GLY A C 1
ATOM 1629 O O . GLY A 1 193 ? 7.406 7.563 -1.419 1.00 96.75 193 GLY A O 1
ATOM 1630 N N . LEU A 1 194 ? 8.537 5.766 -2.152 1.00 97.19 194 LEU A N 1
ATOM 1631 C CA . LEU A 1 194 ? 7.750 5.575 -3.371 1.00 97.19 194 LEU A CA 1
ATOM 1632 C C . LEU A 1 194 ? 6.327 5.109 -3.065 1.00 97.19 194 LEU A C 1
ATOM 1634 O O . LEU A 1 194 ? 5.394 5.673 -3.629 1.00 97.19 194 LEU A O 1
ATOM 1638 N N . THR A 1 195 ? 6.141 4.169 -2.135 1.00 96.00 195 THR A N 1
ATOM 1639 C CA . THR A 1 195 ? 4.810 3.715 -1.699 1.00 96.00 195 THR A CA 1
ATOM 1640 C C . THR A 1 195 ? 3.986 4.879 -1.153 1.00 96.00 195 THR A C 1
ATOM 1642 O O . THR A 1 195 ? 2.830 5.051 -1.531 1.00 96.00 195 THR A O 1
ATOM 1645 N N . LEU A 1 196 ? 4.586 5.746 -0.331 1.00 94.50 196 LEU A N 1
ATOM 1646 C CA . LEU A 1 196 ? 3.908 6.939 0.187 1.00 94.50 196 LEU A CA 1
ATOM 1647 C C . LEU A 1 196 ? 3.550 7.936 -0.925 1.00 94.50 196 LEU A C 1
ATOM 1649 O O . LEU A 1 196 ? 2.429 8.442 -0.956 1.00 94.50 196 LEU A O 1
ATOM 1653 N N . LYS A 1 197 ? 4.475 8.199 -1.860 1.00 96.56 197 LYS A N 1
ATOM 1654 C CA . LYS A 1 197 ? 4.216 9.075 -3.016 1.00 96.56 197 LYS A CA 1
ATOM 1655 C C . LYS A 1 197 ? 3.098 8.522 -3.894 1.00 96.56 197 LYS A C 1
ATOM 1657 O O . LYS A 1 197 ? 2.206 9.273 -4.268 1.00 96.56 197 LYS A O 1
ATOM 1662 N N . ARG A 1 198 ? 3.113 7.221 -4.181 1.00 97.12 198 ARG A N 1
ATOM 1663 C CA . ARG A 1 198 ? 2.069 6.539 -4.947 1.00 97.12 198 ARG A CA 1
ATOM 1664 C C . ARG A 1 198 ? 0.716 6.625 -4.248 1.00 97.12 198 ARG A C 1
ATOM 1666 O O . ARG A 1 198 ? -0.253 7.000 -4.889 1.00 97.12 198 ARG A O 1
ATOM 1673 N N . ASN A 1 199 ? 0.657 6.356 -2.945 1.00 95.50 199 ASN A N 1
ATOM 1674 C CA . ASN A 1 199 ? -0.586 6.445 -2.175 1.00 95.50 199 ASN A CA 1
ATOM 1675 C C . ASN A 1 199 ? -1.142 7.878 -2.147 1.00 95.50 199 ASN A C 1
ATOM 1677 O O . ASN A 1 199 ? -2.351 8.061 -2.206 1.00 95.50 199 ASN A O 1
ATOM 1681 N N . ARG A 1 200 ? -0.274 8.899 -2.121 1.00 95.06 200 ARG A N 1
ATOM 1682 C CA . ARG A 1 200 ? -0.698 10.296 -2.291 1.00 95.06 200 ARG A CA 1
ATOM 1683 C C . ARG A 1 200 ? -1.339 10.531 -3.664 1.00 95.06 200 ARG A C 1
ATOM 1685 O O . ARG A 1 200 ? -2.395 11.146 -3.710 1.00 95.06 200 ARG A O 1
ATOM 1692 N N . MET A 1 201 ? -0.729 10.039 -4.747 1.00 96.44 201 MET A N 1
ATOM 1693 C CA . MET A 1 201 ? -1.291 10.177 -6.100 1.00 96.44 201 MET A CA 1
ATOM 1694 C C . MET A 1 201 ? -2.603 9.395 -6.258 1.00 96.44 201 MET A C 1
ATOM 1696 O O . MET A 1 201 ? -3.523 9.890 -6.892 1.00 96.44 201 MET A O 1
ATOM 1700 N N . LEU A 1 202 ? -2.713 8.202 -5.662 1.00 96.81 202 LEU A N 1
ATOM 1701 C CA . LEU A 1 202 ? -3.954 7.418 -5.648 1.00 96.81 202 LEU A CA 1
ATOM 1702 C C . LEU A 1 202 ? -5.076 8.158 -4.920 1.00 96.81 202 LEU A C 1
ATOM 1704 O O . LEU A 1 202 ? -6.202 8.173 -5.397 1.00 96.81 202 LEU A O 1
ATOM 1708 N N . ASN A 1 203 ? -4.762 8.815 -3.803 1.00 95.12 203 ASN A N 1
ATOM 1709 C CA . ASN A 1 203 ? -5.720 9.650 -3.087 1.00 95.12 203 ASN A CA 1
ATOM 1710 C C . ASN A 1 203 ? -6.170 10.855 -3.929 1.00 95.12 203 ASN A C 1
ATOM 1712 O O . ASN A 1 203 ? -7.350 11.168 -3.987 1.00 95.12 203 ASN A O 1
ATOM 1716 N N . GLU A 1 204 ? -5.234 11.526 -4.603 1.00 94.69 204 GLU A N 1
ATOM 1717 C CA . GLU A 1 204 ? -5.545 12.641 -5.505 1.00 94.69 204 GLU A CA 1
ATOM 1718 C C . GLU A 1 204 ? -6.418 12.190 -6.683 1.00 94.69 204 GLU A C 1
ATOM 1720 O O . GLU A 1 204 ? -7.409 12.844 -7.003 1.00 94.69 204 GLU A O 1
ATOM 1725 N N . LEU A 1 205 ? -6.103 11.035 -7.272 1.00 95.75 205 LEU A N 1
ATOM 1726 C CA . LEU A 1 205 ? -6.891 10.444 -8.348 1.00 95.75 205 LEU A CA 1
ATOM 1727 C C . LEU A 1 205 ? -8.290 10.049 -7.861 1.00 95.75 205 LEU A C 1
ATOM 1729 O O . LEU A 1 205 ? -9.261 10.338 -8.538 1.00 95.75 205 LEU A O 1
ATOM 1733 N N . TYR A 1 206 ? -8.414 9.491 -6.654 1.00 95.81 206 TYR A N 1
ATOM 1734 C CA . TYR A 1 206 ? -9.703 9.122 -6.061 1.00 95.81 206 TYR A CA 1
ATOM 1735 C C . TYR A 1 206 ? -10.673 10.309 -5.951 1.00 95.81 206 TYR A C 1
ATOM 1737 O O . TYR A 1 206 ? -11.867 10.146 -6.191 1.00 95.81 206 TYR A O 1
ATOM 1745 N N . TYR A 1 207 ? -10.169 11.496 -5.596 1.00 93.50 207 TYR A N 1
ATOM 1746 C CA . TYR A 1 207 ? -10.995 12.702 -5.478 1.00 93.50 207 TYR A CA 1
ATOM 1747 C C . TYR A 1 207 ? -11.232 13.424 -6.806 1.00 93.50 207 TYR A C 1
ATOM 1749 O O . TYR A 1 207 ? -12.222 14.140 -6.922 1.00 93.50 207 TYR A O 1
ATOM 1757 N N . THR A 1 208 ? -10.330 13.285 -7.780 1.00 94.94 208 THR A N 1
ATOM 1758 C CA . THR A 1 208 ? -10.442 13.981 -9.072 1.00 94.94 208 THR A CA 1
ATOM 1759 C C . THR A 1 208 ? -11.193 13.161 -10.119 1.00 94.94 208 THR A C 1
ATOM 1761 O O . THR A 1 208 ? -12.052 13.710 -10.800 1.00 94.94 208 THR A O 1
ATOM 1764 N N . ASP A 1 209 ? -10.893 11.867 -10.244 1.00 96.31 209 ASP A N 1
ATOM 1765 C CA . ASP A 1 209 ? -11.455 10.969 -11.255 1.00 96.31 209 ASP A CA 1
ATOM 1766 C C . ASP A 1 209 ? -11.578 9.535 -10.705 1.00 96.31 209 ASP A C 1
ATOM 1768 O O . ASP A 1 209 ? -10.621 8.748 -10.658 1.00 96.31 209 ASP A O 1
ATOM 1772 N N . ARG A 1 210 ? -12.798 9.197 -10.277 1.00 95.31 210 ARG A N 1
ATOM 1773 C CA . ARG A 1 210 ? -13.112 7.908 -9.653 1.00 95.31 210 ARG A CA 1
ATOM 1774 C C . ARG A 1 210 ? -12.981 6.740 -10.631 1.00 95.31 210 ARG A C 1
ATOM 1776 O O . ARG A 1 210 ? -12.463 5.693 -10.248 1.00 95.31 210 ARG A O 1
ATOM 1783 N N . GLU A 1 211 ? -13.407 6.922 -11.878 1.00 96.62 211 GLU A N 1
ATOM 1784 C CA . GLU A 1 211 ? -13.388 5.872 -12.901 1.00 96.62 211 GLU A CA 1
ATOM 1785 C C . GLU A 1 211 ? -11.952 5.494 -13.261 1.00 96.62 211 GLU A C 1
ATOM 1787 O O . GLU A 1 211 ? -11.593 4.313 -13.300 1.00 96.62 211 GLU A O 1
ATOM 1792 N N . ARG A 1 212 ? -11.088 6.501 -13.445 1.00 95.75 212 ARG A N 1
ATOM 1793 C CA . ARG A 1 212 ? -9.657 6.271 -13.672 1.00 95.75 212 ARG A CA 1
ATOM 1794 C C . ARG A 1 212 ? -8.985 5.652 -12.464 1.00 95.75 212 ARG A C 1
ATOM 1796 O O . ARG A 1 212 ? -8.145 4.770 -12.638 1.00 95.75 212 ARG A O 1
ATOM 1803 N N . PHE A 1 213 ? -9.352 6.067 -11.255 1.00 96.69 213 PHE A N 1
ATOM 1804 C CA . PHE A 1 213 ? -8.853 5.426 -10.045 1.00 96.69 213 PHE A CA 1
ATOM 1805 C C . PHE A 1 213 ? -9.181 3.924 -10.028 1.00 96.69 213 PHE A C 1
ATOM 1807 O O . PHE A 1 213 ? -8.280 3.112 -9.801 1.00 96.69 213 PHE A O 1
ATOM 1814 N N . ASP A 1 214 ? -10.431 3.544 -10.304 1.00 96.50 214 ASP A N 1
ATOM 1815 C CA . ASP A 1 214 ? -10.852 2.140 -10.294 1.00 96.50 214 ASP A CA 1
ATOM 1816 C C . ASP A 1 214 ? -10.157 1.352 -11.420 1.00 96.50 214 ASP A C 1
ATOM 1818 O O . ASP A 1 214 ? -9.654 0.249 -11.187 1.00 96.50 214 ASP A O 1
ATOM 1822 N N . PHE A 1 215 ? -10.016 1.949 -12.610 1.00 96.69 215 PHE A N 1
ATOM 1823 C CA . PHE A 1 215 ? -9.265 1.370 -13.728 1.00 96.69 215 PHE A CA 1
ATOM 1824 C C . PHE A 1 215 ? -7.796 1.099 -13.376 1.00 96.69 215 PHE A C 1
ATOM 1826 O O . PHE A 1 215 ? -7.308 -0.013 -13.592 1.00 96.69 215 PHE A O 1
ATOM 1833 N N . VAL A 1 216 ? -7.089 2.084 -12.813 1.00 96.62 216 VAL A N 1
ATOM 1834 C CA . VAL A 1 216 ? -5.668 1.959 -12.441 1.00 96.62 216 VAL A CA 1
ATOM 1835 C C . VAL A 1 216 ? -5.491 0.916 -11.341 1.00 96.62 216 VAL A C 1
ATOM 1837 O O . VAL A 1 216 ? -4.614 0.056 -11.433 1.00 96.62 216 VAL A O 1
ATOM 1840 N N . THR A 1 217 ? -6.344 0.959 -10.319 1.00 96.06 217 THR A N 1
ATOM 1841 C CA . THR A 1 217 ? -6.302 0.052 -9.165 1.00 96.06 217 THR A CA 1
ATOM 1842 C C . THR A 1 217 ? -6.534 -1.397 -9.597 1.00 96.06 217 THR A C 1
ATOM 1844 O O . THR A 1 217 ? -5.762 -2.282 -9.219 1.00 96.06 217 THR A O 1
ATOM 1847 N N . LYS A 1 218 ? -7.525 -1.630 -10.470 1.00 95.75 218 LYS A N 1
ATOM 1848 C CA . LYS A 1 218 ? -7.837 -2.948 -11.038 1.00 95.75 218 LYS A CA 1
ATOM 1849 C C . LYS A 1 218 ? -6.734 -3.455 -11.967 1.00 95.75 218 LYS A C 1
ATOM 1851 O O . LYS A 1 218 ? -6.319 -4.605 -11.852 1.00 95.75 218 LYS A O 1
ATOM 1856 N N . SER A 1 219 ? -6.233 -2.604 -12.861 1.00 95.25 219 SER A N 1
ATOM 1857 C CA . SER A 1 219 ? -5.234 -3.002 -13.861 1.00 95.25 219 SER A CA 1
ATOM 1858 C C . SER A 1 219 ? -3.875 -3.304 -13.237 1.00 95.25 219 SER A C 1
ATOM 1860 O O . SER A 1 219 ? -3.225 -4.285 -13.592 1.00 95.25 219 SER A O 1
ATOM 1862 N N . LEU A 1 220 ? -3.450 -2.485 -12.272 1.00 95.00 220 LEU A N 1
ATOM 1863 C CA . LEU A 1 220 ? -2.191 -2.686 -11.561 1.00 95.00 220 LEU A CA 1
ATOM 1864 C C . LEU A 1 220 ? -2.326 -3.658 -10.380 1.00 95.00 220 LEU A C 1
ATOM 1866 O O . LEU A 1 220 ? -1.295 -4.008 -9.815 1.00 95.00 220 LEU A O 1
ATOM 1870 N N . LYS A 1 221 ? -3.530 -4.129 -10.025 1.00 96.06 221 LYS A N 1
ATOM 1871 C CA . LYS A 1 221 ? -3.792 -5.027 -8.880 1.00 96.06 221 LYS A CA 1
ATOM 1872 C C . LYS A 1 221 ? -3.247 -4.469 -7.559 1.00 96.06 221 LYS A C 1
ATOM 1874 O O . LYS A 1 221 ? -2.423 -5.087 -6.877 1.00 96.06 221 LYS A O 1
ATOM 1879 N N . ILE 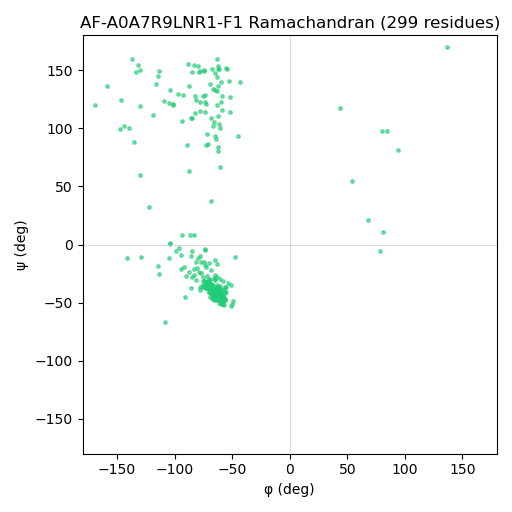A 1 222 ? -3.660 -3.241 -7.252 1.00 95.62 222 ILE A N 1
ATOM 1880 C CA . ILE A 1 222 ? -3.280 -2.521 -6.032 1.00 95.62 222 ILE A CA 1
ATOM 1881 C C . ILE A 1 222 ? -4.468 -2.546 -5.075 1.00 95.62 222 ILE A C 1
ATOM 1883 O O . ILE A 1 222 ? -5.578 -2.204 -5.455 1.00 95.62 222 ILE A O 1
ATOM 1887 N N . THR A 1 223 ? -4.234 -2.874 -3.811 1.00 93.94 223 THR A N 1
ATOM 1888 C CA . THR A 1 223 ? -5.223 -2.692 -2.744 1.00 93.94 223 THR A CA 1
ATOM 1889 C C . THR A 1 223 ? -4.979 -1.345 -2.071 1.00 93.94 223 THR A C 1
ATOM 1891 O O . THR A 1 223 ? -4.000 -1.147 -1.346 1.00 93.94 223 THR A O 1
ATOM 1894 N N . TYR A 1 224 ? -5.850 -0.372 -2.339 1.00 93.75 224 TYR A N 1
ATOM 1895 C CA . TYR A 1 224 ? -5.772 0.947 -1.717 1.00 93.75 224 TYR A CA 1
ATOM 1896 C C . TYR A 1 224 ? -7.120 1.353 -1.131 1.00 93.75 224 TYR A C 1
ATOM 1898 O O . TYR A 1 224 ? -8.102 1.501 -1.852 1.00 93.75 224 TYR A O 1
ATOM 1906 N N . SER A 1 225 ? -7.137 1.573 0.184 1.00 87.62 225 SER A N 1
ATOM 1907 C CA . SER A 1 225 ? -8.255 2.214 0.869 1.00 87.62 225 SER A CA 1
ATOM 1908 C C . SER A 1 225 ? -7.890 3.674 1.138 1.00 87.62 225 SER A C 1
ATOM 1910 O O . SER A 1 225 ? -6.895 3.915 1.836 1.00 87.62 225 SER A O 1
ATOM 1912 N N . PRO A 1 226 ? -8.665 4.651 0.634 1.00 87.12 226 PRO A N 1
ATOM 1913 C CA . PRO A 1 226 ? -8.474 6.046 1.005 1.00 87.12 226 PRO A CA 1
ATOM 1914 C C . PRO A 1 226 ? -8.710 6.232 2.515 1.00 87.12 226 PRO A C 1
ATOM 1916 O O . PRO A 1 226 ? -9.438 5.445 3.134 1.00 87.12 226 PRO A O 1
ATOM 1919 N N . PRO A 1 227 ? -8.084 7.247 3.138 1.00 83.19 227 PRO A N 1
ATOM 1920 C CA . PRO A 1 227 ? -8.313 7.547 4.547 1.00 83.19 227 PRO A CA 1
ATOM 1921 C C . PRO A 1 227 ? -9.767 7.986 4.764 1.00 83.19 227 PRO A C 1
ATOM 1923 O O . PRO A 1 227 ? -10.270 8.839 4.031 1.00 83.19 227 PRO A O 1
ATOM 1926 N N . LYS A 1 228 ? -10.441 7.428 5.779 1.00 85.62 228 LYS A N 1
ATOM 1927 C CA . LYS A 1 228 ? -11.807 7.839 6.126 1.00 85.62 228 LYS A CA 1
ATOM 1928 C C . LYS A 1 228 ? -11.796 9.256 6.700 1.00 85.62 228 LYS A C 1
ATOM 1930 O O . LYS A 1 228 ? -10.927 9.611 7.500 1.00 85.62 228 LYS A O 1
ATOM 1935 N N . LEU A 1 229 ? -12.764 10.075 6.293 1.00 83.31 229 LEU A N 1
ATOM 1936 C CA . LEU A 1 229 ? -12.879 11.454 6.764 1.00 83.31 229 LEU A CA 1
ATOM 1937 C C . LEU A 1 229 ? -13.128 11.479 8.281 1.00 83.31 229 LEU A C 1
ATOM 1939 O O . LEU A 1 229 ? -13.974 10.749 8.786 1.00 83.31 229 LEU A O 1
ATOM 1943 N N . GLY A 1 230 ? -12.380 12.311 9.009 1.00 82.75 230 GLY A N 1
ATOM 1944 C CA . GLY A 1 230 ? -12.498 12.442 10.467 1.00 82.75 230 GLY A CA 1
ATOM 1945 C C . GLY A 1 230 ? -11.821 11.331 11.280 1.00 82.75 230 GLY A C 1
ATOM 1946 O O . GLY A 1 230 ? -11.724 11.448 12.502 1.00 82.75 230 GLY A O 1
ATOM 1947 N N . GLU A 1 231 ? -11.291 10.286 10.638 1.00 84.38 231 GLU A N 1
ATOM 1948 C CA . GLU A 1 231 ? -10.573 9.219 11.333 1.00 84.38 231 GLU A CA 1
ATOM 1949 C C . GLU A 1 231 ? -9.115 9.625 11.592 1.00 84.38 231 GLU A C 1
ATOM 1951 O O . GLU A 1 231 ? -8.299 9.785 10.681 1.00 84.38 231 GLU A O 1
ATOM 1956 N N . ILE A 1 232 ? -8.763 9.796 12.867 1.00 81.00 232 ILE A N 1
ATOM 1957 C CA . ILE A 1 232 ? -7.387 10.093 13.270 1.00 81.00 232 ILE A CA 1
ATOM 1958 C C . ILE A 1 232 ? -6.628 8.775 13.402 1.00 81.00 232 ILE A C 1
ATOM 1960 O O . ILE A 1 232 ? -6.816 8.037 14.371 1.00 81.00 232 ILE A O 1
ATOM 1964 N N . TYR A 1 233 ? -5.706 8.509 12.473 1.00 78.94 233 TYR A N 1
ATOM 1965 C CA . TYR A 1 233 ? -4.806 7.364 12.589 1.00 78.94 233 TYR A CA 1
ATOM 1966 C C . TYR A 1 233 ? -3.870 7.543 13.791 1.00 78.94 233 TYR A C 1
ATOM 1968 O O . TYR A 1 233 ? -2.910 8.320 13.760 1.00 78.94 233 TYR A O 1
ATOM 1976 N N . ARG A 1 234 ? -4.133 6.802 14.869 1.00 79.50 234 ARG A N 1
ATOM 1977 C CA . ARG A 1 234 ? -3.233 6.722 16.021 1.00 79.50 234 ARG A CA 1
ATOM 1978 C C . ARG A 1 234 ? -2.309 5.532 15.838 1.00 79.50 234 ARG A C 1
ATOM 1980 O O . ARG A 1 234 ? -2.757 4.413 15.613 1.00 79.50 234 ARG A O 1
ATOM 1987 N N . LYS A 1 235 ? -1.002 5.759 15.979 1.00 80.25 235 LYS A N 1
ATOM 1988 C CA . LYS A 1 235 ? -0.039 4.656 16.015 1.00 80.25 235 LYS A CA 1
ATOM 1989 C C . LYS A 1 235 ? -0.406 3.733 17.190 1.00 80.25 235 LYS A C 1
ATOM 1991 O O . LYS A 1 235 ? -0.509 4.239 18.312 1.00 80.25 235 LYS A O 1
ATOM 1996 N N . PRO A 1 236 ? -0.562 2.415 16.975 1.00 83.31 236 PRO A N 1
ATOM 1997 C CA . PRO A 1 236 ? -0.856 1.495 18.063 1.00 83.31 236 PRO A CA 1
ATOM 1998 C C . PRO A 1 236 ? 0.321 1.505 19.039 1.00 83.31 236 PRO A C 1
ATOM 2000 O O . PRO A 1 236 ? 1.472 1.242 18.679 1.00 83.31 236 PRO A O 1
ATOM 2003 N N . THR A 1 237 ? 0.043 1.881 20.283 1.00 88.50 237 THR A N 1
ATOM 2004 C CA . THR A 1 237 ? 1.012 1.865 21.384 1.00 88.50 237 THR A CA 1
ATOM 2005 C C . THR A 1 237 ? 0.570 0.824 22.396 1.00 88.50 237 THR A C 1
ATOM 2007 O O . THR A 1 237 ? -0.626 0.634 22.588 1.00 88.50 237 THR A O 1
ATOM 2010 N N . ARG A 1 238 ? 1.513 0.192 23.109 1.00 87.38 238 ARG A N 1
ATOM 2011 C CA . ARG A 1 238 ? 1.188 -0.778 24.175 1.00 87.38 238 ARG A CA 1
ATOM 2012 C C . ARG A 1 238 ? 0.139 -0.224 25.146 1.00 87.38 238 ARG A C 1
ATOM 2014 O O . ARG A 1 238 ? -0.853 -0.879 25.421 1.00 87.38 238 ARG A O 1
ATOM 2021 N N . LYS A 1 239 ? 0.344 1.003 25.631 1.00 88.62 239 LYS A N 1
ATOM 2022 C CA . LYS A 1 239 ? -0.582 1.673 26.554 1.00 88.62 239 LYS A CA 1
ATOM 2023 C C . LYS A 1 239 ? -1.949 1.948 25.919 1.00 88.62 239 LYS A C 1
ATOM 2025 O O . LYS A 1 239 ? -2.958 1.816 26.601 1.00 88.62 239 LYS A O 1
ATOM 2030 N N . GLY A 1 240 ? -1.980 2.347 24.647 1.00 90.44 240 GLY A N 1
ATOM 2031 C CA . GLY A 1 240 ? -3.220 2.579 23.906 1.00 90.44 240 GLY A CA 1
ATOM 2032 C C . GLY A 1 240 ? -4.035 1.300 23.727 1.00 90.44 240 GLY A C 1
ATOM 2033 O O . GLY A 1 240 ? -5.211 1.294 24.067 1.00 90.44 240 GLY A O 1
ATOM 2034 N N . GLU A 1 241 ? -3.391 0.214 23.296 1.00 90.56 241 GLU A N 1
ATOM 2035 C CA . GLU A 1 241 ? -4.045 -1.091 23.127 1.00 90.56 241 GLU A CA 1
ATOM 2036 C C . GLU A 1 241 ? -4.574 -1.639 24.450 1.00 90.56 241 GLU A C 1
ATOM 2038 O O . GLU A 1 241 ? -5.718 -2.064 24.520 1.00 90.56 241 GLU A O 1
ATOM 2043 N N . LEU A 1 242 ? -3.789 -1.565 25.529 1.00 92.06 242 LEU A N 1
ATOM 2044 C CA . LEU A 1 242 ? -4.246 -2.021 26.844 1.00 92.06 242 LEU A CA 1
ATOM 2045 C C . LEU A 1 242 ? -5.456 -1.230 27.347 1.00 92.06 242 LEU A C 1
ATOM 2047 O O . LEU A 1 242 ? -6.356 -1.809 27.943 1.00 92.06 242 LEU A O 1
ATOM 2051 N N . ARG A 1 243 ? -5.495 0.084 27.098 1.00 92.81 243 ARG A N 1
ATOM 2052 C CA . ARG A 1 243 ? -6.668 0.906 27.425 1.00 92.81 243 ARG A CA 1
ATOM 2053 C C . ARG A 1 243 ? -7.873 0.515 26.582 1.00 92.81 243 ARG A C 1
ATOM 2055 O O . ARG A 1 243 ? -8.946 0.376 27.146 1.00 92.81 243 ARG A O 1
ATOM 2062 N N . ARG A 1 244 ? -7.687 0.304 25.276 1.00 92.81 244 ARG A N 1
ATOM 2063 C CA . ARG A 1 244 ? -8.745 -0.162 24.373 1.00 92.81 244 ARG A CA 1
ATOM 2064 C C . ARG A 1 244 ? -9.333 -1.489 24.858 1.00 92.81 244 ARG A C 1
ATOM 2066 O O . ARG A 1 244 ? -10.534 -1.557 25.072 1.00 92.81 244 ARG A O 1
ATOM 2073 N N . LEU A 1 245 ? -8.489 -2.488 25.118 1.00 93.75 245 LEU A N 1
ATOM 2074 C CA . LEU A 1 245 ? -8.914 -3.802 25.612 1.00 93.75 245 LEU A CA 1
ATOM 2075 C C . LEU A 1 245 ? -9.600 -3.719 26.982 1.00 93.75 245 LEU A C 1
ATOM 2077 O O . LEU A 1 245 ? -10.599 -4.392 27.209 1.00 93.75 245 LEU A O 1
ATOM 2081 N N . ALA A 1 246 ? -9.103 -2.869 27.886 1.00 94.88 246 ALA A N 1
ATOM 2082 C CA . ALA A 1 246 ? -9.747 -2.643 29.177 1.00 94.88 246 ALA A CA 1
ATOM 2083 C C . ALA A 1 246 ? -11.129 -1.995 29.024 1.00 94.88 246 ALA A C 1
ATOM 2085 O O . ALA A 1 246 ? -12.063 -2.402 29.707 1.00 94.88 246 ALA A O 1
ATOM 2086 N N . THR A 1 247 ? -11.270 -1.014 28.129 1.00 96.00 247 THR A N 1
ATOM 2087 C CA . THR A 1 247 ? -12.564 -0.401 27.805 1.00 96.00 247 THR A CA 1
ATOM 2088 C C . THR A 1 247 ? -13.519 -1.439 27.223 1.00 96.00 247 THR A C 1
ATOM 2090 O O . THR A 1 247 ? -14.600 -1.612 27.771 1.00 96.00 247 THR A O 1
ATOM 2093 N N . GLU A 1 248 ? -13.088 -2.202 26.214 1.00 96.62 248 GLU A N 1
ATOM 2094 C CA . GLU A 1 248 ? -13.883 -3.278 25.605 1.00 96.62 248 GLU A CA 1
ATOM 2095 C C . GLU A 1 248 ? -14.332 -4.320 26.643 1.00 96.62 248 GLU A C 1
ATOM 2097 O O . GLU A 1 248 ? -15.480 -4.751 26.636 1.00 96.62 248 GLU A O 1
ATOM 2102 N N . TYR A 1 249 ? -13.450 -4.708 27.567 1.00 97.06 249 TYR A N 1
ATOM 2103 C CA . TYR A 1 249 ? -13.778 -5.640 28.646 1.00 97.06 249 TYR A CA 1
ATOM 2104 C C . TYR A 1 249 ? -14.786 -5.055 29.646 1.00 97.06 249 TYR A C 1
ATOM 2106 O O . TYR A 1 249 ? -15.763 -5.711 30.003 1.00 97.06 249 TYR A O 1
ATOM 2114 N N . CYS A 1 250 ? -14.576 -3.814 30.090 1.00 97.06 250 CYS A N 1
ATOM 2115 C CA . CYS A 1 250 ? -15.500 -3.136 30.998 1.00 97.06 250 CYS A CA 1
ATOM 2116 C C . CYS A 1 250 ? -16.876 -2.926 30.363 1.00 97.06 250 CYS A C 1
ATOM 2118 O O . CYS A 1 250 ? -17.882 -3.045 31.058 1.00 97.06 250 CYS A O 1
ATOM 2120 N N . ASP A 1 251 ? -16.927 -2.612 29.070 1.00 98.25 251 ASP A N 1
ATOM 2121 C CA . ASP A 1 251 ? -18.183 -2.413 28.357 1.00 98.25 251 ASP A CA 1
ATOM 2122 C C . ASP A 1 251 ? -18.938 -3.733 28.194 1.00 98.25 251 ASP A C 1
ATOM 2124 O O . ASP A 1 251 ? -20.130 -3.748 28.476 1.00 98.25 251 ASP A O 1
ATOM 2128 N N . LYS A 1 252 ? -18.245 -4.849 27.917 1.00 98.12 252 LYS A N 1
ATOM 2129 C CA . LYS A 1 252 ? -18.848 -6.195 27.964 1.00 98.12 252 LYS A CA 1
ATOM 2130 C C . LYS A 1 252 ? -19.470 -6.509 29.327 1.00 98.12 252 LYS A C 1
ATOM 2132 O O . LYS A 1 252 ? -20.624 -6.891 29.416 1.00 98.12 252 LYS A O 1
ATOM 2137 N N . ILE A 1 253 ? -18.758 -6.245 30.424 1.00 98.06 253 ILE A N 1
ATOM 2138 C CA . ILE A 1 253 ? -19.328 -6.462 31.767 1.00 98.06 253 ILE A CA 1
ATOM 2139 C C . ILE A 1 253 ? -20.584 -5.609 31.991 1.00 98.06 253 ILE A C 1
ATOM 2141 O O . ILE A 1 253 ? -21.519 -6.050 32.661 1.00 98.06 253 ILE A O 1
ATOM 2145 N N . LYS A 1 254 ? -20.601 -4.366 31.497 1.00 98.31 254 LYS A N 1
ATOM 2146 C CA . LYS A 1 254 ? -21.783 -3.505 31.622 1.00 98.31 254 LYS A CA 1
ATOM 2147 C C . LYS A 1 254 ? -22.944 -4.062 30.808 1.00 98.31 254 LYS A C 1
ATOM 2149 O O . LYS A 1 254 ? -24.043 -4.110 31.348 1.00 98.31 254 LYS A O 1
ATOM 2154 N N . THR A 1 255 ? -22.708 -4.471 29.559 1.00 98.56 255 THR A N 1
ATOM 2155 C CA . THR A 1 255 ? -23.753 -5.048 28.701 1.00 98.56 255 THR A CA 1
ATOM 2156 C C . THR A 1 255 ? -24.325 -6.306 29.333 1.00 98.56 255 THR A C 1
ATOM 2158 O O . THR A 1 255 ? -25.529 -6.360 29.543 1.00 98.56 255 THR A O 1
ATOM 2161 N N . ASP A 1 256 ? -23.475 -7.224 29.797 1.00 98.31 256 ASP A N 1
ATOM 2162 C CA . ASP A 1 256 ? -23.910 -8.483 30.410 1.00 98.31 256 ASP A CA 1
ATOM 2163 C C . ASP A 1 256 ? -24.768 -8.235 31.665 1.00 98.31 256 ASP A C 1
ATOM 2165 O O . ASP A 1 256 ? -25.784 -8.890 31.895 1.00 98.31 256 ASP A O 1
ATOM 2169 N N . LYS A 1 257 ? -24.389 -7.246 32.489 1.00 98.44 257 LYS A N 1
ATOM 2170 C CA . LYS A 1 257 ? -25.159 -6.861 33.683 1.00 98.44 257 LYS A CA 1
ATOM 2171 C C . LYS A 1 257 ? -26.494 -6.210 33.336 1.00 98.44 257 LYS A C 1
ATOM 2173 O O . LYS A 1 257 ? -27.481 -6.475 34.019 1.00 98.44 257 LYS A O 1
ATOM 2178 N N . LEU A 1 258 ? -26.517 -5.344 32.323 1.00 98.50 258 LEU A N 1
ATOM 2179 C CA . LEU A 1 258 ? -27.743 -4.698 31.857 1.00 98.50 258 LEU A CA 1
ATOM 2180 C C . LEU A 1 258 ? -28.704 -5.724 31.258 1.00 98.50 258 LEU A C 1
ATOM 2182 O O . LEU A 1 258 ? -29.886 -5.688 31.577 1.00 98.50 258 LEU A O 1
ATOM 2186 N N . GLU A 1 259 ? -28.198 -6.667 30.466 1.00 98.44 259 GLU A N 1
ATOM 2187 C CA . GLU A 1 259 ? -28.980 -7.763 29.891 1.00 98.44 259 GLU A CA 1
ATOM 2188 C C . GLU A 1 259 ? -29.554 -8.673 30.980 1.00 98.44 259 GLU A C 1
ATOM 2190 O O . GLU A 1 259 ? -30.756 -8.936 30.992 1.00 98.44 259 GLU A O 1
ATOM 2195 N N . ALA A 1 260 ? -28.736 -9.077 31.957 1.00 98.50 260 ALA A N 1
ATOM 2196 C CA . ALA A 1 260 ? -29.201 -9.881 33.086 1.00 98.50 260 ALA A CA 1
ATOM 2197 C C . ALA A 1 260 ? -30.263 -9.151 33.928 1.00 98.50 260 ALA A C 1
ATOM 2199 O O . ALA A 1 260 ? -31.214 -9.769 34.402 1.00 98.50 260 ALA A O 1
ATOM 2200 N N . TYR A 1 261 ? -30.123 -7.837 34.126 1.00 98.50 261 TYR A N 1
ATOM 2201 C CA . TYR A 1 261 ? -31.123 -7.040 34.837 1.00 98.50 261 TYR A CA 1
ATOM 2202 C C . TYR A 1 261 ? -32.410 -6.872 34.023 1.00 98.50 261 TYR A C 1
ATOM 2204 O O . TYR A 1 261 ? -33.503 -7.007 34.565 1.00 98.50 261 TYR A O 1
ATOM 2212 N N . HIS A 1 262 ? -32.292 -6.649 32.715 1.00 98.38 262 HIS A N 1
ATOM 2213 C CA . HIS A 1 262 ? -33.437 -6.555 31.817 1.00 98.38 262 HIS A CA 1
ATOM 2214 C C . HIS A 1 262 ? -34.261 -7.849 31.815 1.00 98.38 262 HIS A C 1
ATOM 2216 O O . HIS A 1 262 ? -35.483 -7.795 31.913 1.00 98.38 262 HIS A O 1
ATOM 2222 N N . GLN A 1 263 ? -33.600 -9.010 31.804 1.00 98.31 263 GLN A N 1
ATOM 2223 C CA . GLN A 1 263 ? -34.269 -10.309 31.911 1.00 98.31 263 GLN A CA 1
ATOM 2224 C C . GLN A 1 263 ? -35.037 -10.472 33.231 1.00 98.31 263 GLN A C 1
ATOM 2226 O O . GLN A 1 263 ? -36.149 -10.993 33.216 1.00 98.31 263 GLN A O 1
ATOM 2231 N N . LYS A 1 264 ? -34.490 -9.990 34.355 1.00 98.31 264 LYS A N 1
ATOM 2232 C CA . LYS A 1 264 ? -35.197 -9.997 35.648 1.00 98.31 264 LYS A CA 1
ATOM 2233 C C . LYS A 1 264 ? -36.449 -9.126 35.621 1.00 98.31 264 LYS A C 1
ATOM 2235 O O . LYS A 1 264 ? -37.506 -9.580 36.035 1.00 98.31 264 LYS A O 1
ATOM 2240 N N . LEU A 1 265 ? -36.350 -7.916 35.070 1.00 98.38 265 LEU A N 1
ATOM 2241 C CA . LEU A 1 265 ? -37.503 -7.019 34.954 1.00 98.38 265 LEU A CA 1
ATOM 2242 C C . LEU A 1 265 ? -38.610 -7.602 34.070 1.00 98.38 265 LEU A C 1
ATOM 2244 O O . LEU A 1 265 ? -39.783 -7.435 34.382 1.00 98.38 265 LEU A O 1
ATOM 2248 N N . ILE A 1 266 ? -38.253 -8.313 32.996 1.00 98.12 266 ILE A N 1
ATOM 2249 C CA . ILE A 1 266 ? -39.237 -9.012 32.156 1.00 98.12 266 ILE A CA 1
ATOM 2250 C C . ILE A 1 266 ? -39.979 -10.086 32.967 1.00 98.12 266 ILE A C 1
ATOM 2252 O O . ILE A 1 266 ? -41.190 -10.226 32.823 1.00 98.12 266 ILE A O 1
ATOM 2256 N N . GLN A 1 267 ? -39.279 -10.830 33.828 1.00 97.62 267 GLN A N 1
ATOM 2257 C CA . GLN A 1 267 ? -39.905 -11.840 34.692 1.00 97.62 267 GLN A CA 1
ATOM 2258 C C . GLN A 1 267 ? -40.846 -11.197 35.719 1.00 97.62 267 GLN A C 1
ATOM 2260 O O . GLN A 1 267 ? -41.999 -11.607 35.830 1.00 97.62 267 GLN A O 1
ATOM 2265 N N . GLU A 1 268 ? -40.391 -10.145 36.403 1.00 97.62 268 GLU A N 1
ATOM 2266 C CA . GLU A 1 268 ? -41.206 -9.393 37.366 1.00 97.62 268 GLU A CA 1
ATOM 2267 C C . GLU A 1 268 ? -42.442 -8.768 36.702 1.00 97.62 268 GLU A C 1
ATOM 2269 O O . GLU A 1 268 ? -43.530 -8.781 37.274 1.00 97.62 268 GLU A O 1
ATOM 2274 N N . GLN A 1 269 ? -42.305 -8.274 35.468 1.00 97.56 269 GLN A N 1
ATOM 2275 C CA . GLN A 1 269 ? -43.426 -7.747 34.695 1.00 97.56 269 GLN A CA 1
ATOM 2276 C C . GLN A 1 269 ? -44.468 -8.834 34.399 1.00 97.56 269 GLN A C 1
ATOM 2278 O O . GLN A 1 269 ? -45.658 -8.600 34.591 1.00 97.56 269 GLN A O 1
ATOM 2283 N N . GLN A 1 270 ? -44.038 -10.028 33.983 1.00 97.00 270 GLN A N 1
ATOM 2284 C CA . GLN A 1 270 ? -44.948 -11.149 33.726 1.00 97.00 270 GLN A CA 1
ATOM 2285 C C . GLN A 1 270 ? -45.676 -11.609 34.996 1.00 97.00 270 GLN A C 1
ATOM 2287 O O . GLN A 1 270 ? -46.850 -11.973 34.945 1.00 97.00 270 GLN A O 1
ATOM 2292 N N . GLU A 1 271 ? -44.998 -11.609 36.145 1.00 97.00 271 GLU A N 1
ATOM 2293 C CA . GLU A 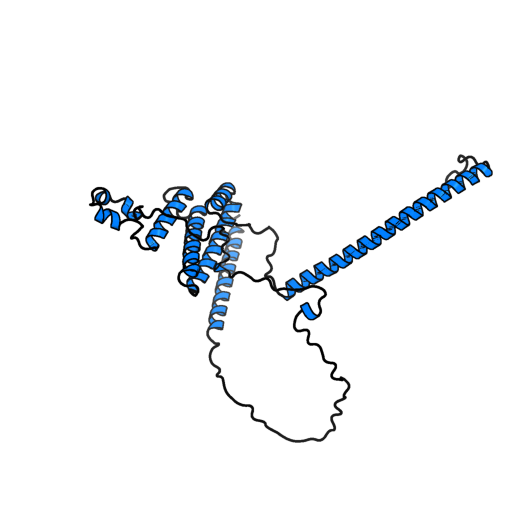1 271 ? -45.623 -11.909 37.438 1.00 97.00 271 GLU A CA 1
ATOM 2294 C C . GLU A 1 271 ? -46.622 -10.823 37.849 1.00 97.00 271 GLU A C 1
ATOM 2296 O O . GLU A 1 271 ? -47.732 -11.131 38.287 1.00 97.00 271 GLU A O 1
ATOM 2301 N N . PHE A 1 272 ? -46.264 -9.552 37.656 1.00 98.31 272 PHE A N 1
ATOM 2302 C CA . PHE A 1 272 ? -47.145 -8.421 37.924 1.00 98.31 272 PHE A CA 1
ATOM 2303 C C . PHE A 1 272 ? -48.406 -8.454 37.052 1.00 98.31 272 PHE A C 1
ATOM 2305 O O . PHE A 1 272 ? -49.497 -8.221 37.566 1.00 98.31 272 PHE A O 1
ATOM 2312 N N . GLU A 1 273 ? -48.282 -8.791 35.766 1.00 97.19 273 GLU A N 1
ATOM 2313 C CA . GLU A 1 273 ? -49.418 -8.927 34.846 1.00 97.19 273 GLU A CA 1
ATOM 2314 C C . GLU A 1 273 ? -50.389 -10.027 35.301 1.00 97.19 273 GLU A C 1
ATOM 2316 O O . GLU A 1 273 ? -51.587 -9.769 35.404 1.00 97.19 273 GLU A O 1
ATOM 2321 N N . LYS A 1 274 ? -49.890 -11.202 35.712 1.00 96.75 274 LYS A N 1
ATOM 2322 C CA . LYS A 1 274 ? -50.732 -12.276 36.281 1.00 96.75 274 LYS A CA 1
ATOM 2323 C C . LYS A 1 274 ? -51.443 -11.847 37.565 1.00 96.75 274 LYS A C 1
ATOM 2325 O O . LYS A 1 274 ? -52.625 -12.133 37.755 1.00 96.75 274 LYS A O 1
ATOM 2330 N N . ASN A 1 275 ? -50.729 -11.160 38.457 1.00 96.94 275 ASN A N 1
ATOM 2331 C CA . ASN A 1 275 ? -51.309 -10.658 39.702 1.00 96.94 275 ASN A CA 1
ATOM 2332 C C . ASN A 1 275 ? -52.385 -9.605 39.423 1.00 96.94 275 ASN A C 1
ATOM 2334 O O . ASN A 1 275 ? -53.447 -9.634 40.041 1.00 96.94 275 ASN A O 1
ATOM 2338 N N . LYS A 1 276 ? -52.136 -8.707 38.466 1.00 97.62 276 LYS A N 1
ATOM 2339 C CA . LYS A 1 276 ? -53.100 -7.704 38.017 1.00 97.62 276 LYS A CA 1
ATOM 2340 C C . LYS A 1 276 ? -54.367 -8.362 37.468 1.00 97.62 276 LYS A C 1
ATOM 2342 O O . LYS A 1 276 ? -55.453 -7.981 37.887 1.00 97.62 276 LYS A O 1
ATOM 2347 N N . GLU A 1 277 ? -54.241 -9.365 36.600 1.00 96.12 277 GLU A N 1
ATOM 2348 C CA . GLU A 1 277 ? -55.386 -10.116 36.065 1.00 96.12 277 GLU A CA 1
ATOM 2349 C C . GLU A 1 277 ? -56.207 -10.791 37.174 1.00 96.12 277 GLU A C 1
ATOM 2351 O O . GLU A 1 277 ? -57.434 -10.703 37.169 1.00 96.12 277 GLU A O 1
ATOM 2356 N N . SER A 1 278 ? -55.543 -11.412 38.155 1.00 95.88 278 SER A N 1
ATOM 2357 C CA . SER A 1 278 ? -56.195 -12.023 39.324 1.00 95.88 278 SER A CA 1
ATOM 2358 C C . SER A 1 278 ? -56.960 -10.996 40.169 1.00 95.88 278 SER A C 1
ATOM 2360 O O . SER A 1 278 ? -58.119 -11.212 40.521 1.00 95.88 278 SER A O 1
ATOM 2362 N N . VAL A 1 279 ? -56.352 -9.837 40.444 1.00 97.06 279 VAL A N 1
ATOM 2363 C CA . VAL A 1 279 ? -57.000 -8.747 41.193 1.00 97.06 279 VAL A CA 1
ATOM 2364 C C . VAL A 1 279 ? -58.182 -8.171 40.414 1.00 97.06 279 VAL A C 1
ATOM 2366 O O . VAL A 1 279 ? -59.238 -7.944 40.996 1.00 97.06 279 VAL A O 1
ATOM 2369 N N . GLU A 1 280 ? -58.050 -7.970 39.102 1.00 94.69 280 GLU A N 1
ATOM 2370 C CA . GLU A 1 280 ? -59.155 -7.512 38.254 1.00 94.69 280 GLU A CA 1
ATOM 2371 C C . GLU A 1 280 ? -60.319 -8.512 38.225 1.00 94.69 280 GLU A C 1
ATOM 2373 O O . GLU A 1 280 ? -61.478 -8.100 38.196 1.00 94.69 280 GLU A O 1
ATOM 2378 N N . GLN A 1 281 ? -60.034 -9.818 38.234 1.00 94.00 281 GLN A N 1
ATOM 2379 C CA . GLN A 1 281 ? -61.060 -10.858 38.354 1.00 94.00 281 GLN A CA 1
ATOM 2380 C C . GLN A 1 281 ? -61.748 -10.805 39.721 1.00 94.00 281 GLN A C 1
ATOM 2382 O O . GLN A 1 281 ? -62.975 -10.774 39.774 1.00 94.00 281 GLN A O 1
ATOM 2387 N N . TRP A 1 282 ? -60.973 -10.707 40.805 1.00 95.81 282 TRP A N 1
ATOM 2388 C CA . TRP A 1 282 ? -61.507 -10.577 42.161 1.00 95.81 282 TRP A CA 1
ATOM 2389 C C . TRP A 1 282 ? -62.411 -9.343 42.314 1.00 95.81 282 TRP A C 1
ATOM 2391 O O . TRP A 1 282 ? -63.528 -9.473 42.806 1.00 95.81 282 TRP A O 1
ATOM 2401 N N . ILE A 1 283 ? -61.985 -8.173 41.816 1.00 93.00 283 ILE A N 1
ATOM 2402 C CA . ILE A 1 283 ? -62.799 -6.944 41.828 1.00 93.00 283 ILE A CA 1
ATOM 2403 C C . ILE A 1 283 ? -64.121 -7.165 41.084 1.00 93.00 283 ILE A C 1
ATOM 2405 O O . ILE A 1 283 ? -65.176 -6.827 41.609 1.00 93.00 283 ILE A O 1
ATOM 2409 N N . LYS A 1 284 ? -64.088 -7.765 39.886 1.00 90.56 284 LYS A N 1
ATOM 2410 C CA . LYS A 1 284 ? -65.302 -8.025 39.090 1.00 90.56 284 LYS A CA 1
ATOM 2411 C C . LYS A 1 284 ? -66.289 -8.946 39.802 1.00 90.56 284 LYS A C 1
ATOM 2413 O O . LYS A 1 284 ? -67.497 -8.778 39.646 1.00 90.56 284 LYS A O 1
ATOM 2418 N N . ASP A 1 285 ? -65.801 -9.950 40.520 1.00 91.25 285 ASP A N 1
ATOM 2419 C CA . ASP A 1 285 ? -66.665 -10.877 41.248 1.00 91.25 285 ASP A CA 1
ATOM 2420 C C . ASP A 1 285 ? -67.236 -10.240 42.522 1.00 91.25 285 ASP A C 1
ATOM 2422 O O . ASP A 1 285 ? -68.420 -10.424 42.810 1.00 91.25 285 ASP A O 1
ATOM 2426 N N . GLU A 1 286 ? -66.456 -9.406 43.212 1.00 90.62 286 GLU A N 1
ATOM 2427 C CA . GLU A 1 286 ? -66.924 -8.604 44.348 1.00 90.62 286 GLU A CA 1
ATOM 2428 C C . GLU A 1 286 ? -67.975 -7.562 43.916 1.00 90.62 286 GLU A C 1
ATOM 2430 O O . GLU A 1 286 ? -69.021 -7.422 44.548 1.00 90.62 286 GLU A O 1
ATOM 2435 N N . GLU A 1 287 ? -67.763 -6.876 42.786 1.00 85.56 287 GLU A N 1
ATOM 2436 C CA . GLU A 1 287 ? -68.734 -5.940 42.199 1.00 85.56 287 GLU A CA 1
ATOM 2437 C C . GLU A 1 287 ? -70.069 -6.627 41.875 1.00 85.56 287 GLU A C 1
ATOM 2439 O O . GLU A 1 287 ? -71.138 -6.073 42.155 1.00 85.56 287 GLU A O 1
ATOM 2444 N N . LYS A 1 288 ? -70.028 -7.854 41.332 1.00 87.00 288 LYS A N 1
ATOM 2445 C CA . LYS A 1 288 ? -71.232 -8.671 41.105 1.00 87.00 288 LYS A CA 1
ATOM 2446 C C . LYS A 1 288 ? -71.915 -9.049 42.416 1.00 87.00 288 LYS A C 1
ATOM 2448 O O . LYS A 1 288 ? -73.141 -8.997 42.476 1.00 87.00 288 LYS A O 1
ATOM 2453 N N . PHE A 1 289 ? -71.149 -9.440 43.437 1.00 87.94 289 PHE A N 1
ATOM 2454 C CA . PHE A 1 289 ? -71.684 -9.815 44.748 1.00 87.94 289 PHE A CA 1
ATOM 2455 C C . PHE A 1 289 ? -72.399 -8.640 45.427 1.00 87.94 289 PHE A C 1
ATOM 2457 O O . PHE A 1 289 ? -73.506 -8.800 45.937 1.00 87.94 289 PHE A O 1
ATOM 2464 N N . LEU A 1 290 ? -71.803 -7.446 45.374 1.00 85.62 290 LEU A N 1
ATOM 2465 C CA . LEU A 1 290 ? -72.367 -6.222 45.947 1.00 85.62 290 LEU A CA 1
ATOM 2466 C C . LEU A 1 290 ? -73.473 -5.594 45.076 1.00 85.62 290 LEU A C 1
ATOM 2468 O O . LEU A 1 290 ? -74.154 -4.674 45.528 1.00 85.62 290 LEU A O 1
ATOM 2472 N N . GLY A 1 291 ? -73.670 -6.071 43.841 1.00 78.94 291 GLY A N 1
ATOM 2473 C CA . GLY A 1 291 ? -74.708 -5.589 42.923 1.00 78.94 291 GLY A CA 1
ATOM 2474 C C . GLY A 1 291 ? -74.486 -4.159 42.414 1.00 78.94 291 GLY A C 1
ATOM 2475 O O . GLY A 1 291 ? -75.438 -3.500 41.991 1.00 78.94 291 GLY A O 1
ATOM 2476 N N . ILE A 1 292 ? -73.249 -3.657 42.465 1.00 70.19 292 ILE A N 1
ATOM 2477 C CA . ILE A 1 292 ? -72.911 -2.283 42.082 1.00 70.19 292 ILE A CA 1
ATOM 2478 C C . ILE A 1 292 ? -72.659 -2.248 40.569 1.00 70.19 292 ILE A C 1
ATOM 2480 O O . ILE A 1 292 ? -71.651 -2.748 40.079 1.00 70.19 292 ILE A O 1
ATOM 2484 N N . SER A 1 293 ? -73.563 -1.639 39.797 1.00 58.44 293 SER A N 1
ATOM 2485 C CA . SER A 1 293 ? -73.319 -1.373 38.375 1.00 58.44 293 SER A CA 1
ATOM 2486 C C . SER A 1 293 ? -72.353 -0.190 38.217 1.00 58.44 293 SER A C 1
ATOM 2488 O O . SER A 1 293 ? -72.628 0.896 38.731 1.00 58.44 293 SER A O 1
ATOM 2490 N N . VAL A 1 294 ? -71.276 -0.384 37.448 1.00 58.50 294 VAL A N 1
ATOM 2491 C CA . VAL A 1 294 ? -70.134 0.528 37.174 1.00 58.50 294 VAL A CA 1
ATOM 2492 C C . VAL A 1 294 ? -70.511 1.984 36.795 1.00 58.50 294 VAL A C 1
ATOM 2494 O O . VAL A 1 294 ? -69.674 2.880 36.803 1.00 58.50 294 VAL A O 1
ATOM 2497 N N . SER A 1 295 ? -71.781 2.289 36.519 1.00 52.88 295 SER A N 1
ATOM 2498 C CA . SER A 1 295 ? -72.275 3.610 36.110 1.00 52.88 295 SER A CA 1
ATOM 2499 C C . SER A 1 295 ? -72.347 4.693 37.203 1.00 52.88 295 SER A C 1
ATOM 2501 O O . SER A 1 295 ? -72.708 5.823 36.875 1.00 52.88 295 SER A O 1
ATOM 2503 N N . GLN A 1 296 ? -72.055 4.405 38.481 1.00 51.62 296 GLN A N 1
ATOM 2504 C CA . GLN A 1 296 ? -72.227 5.388 39.574 1.00 51.62 296 GLN A CA 1
ATOM 2505 C C . GLN A 1 296 ? -70.941 6.028 40.119 1.00 51.62 296 GLN A C 1
ATOM 2507 O O . GLN A 1 296 ? -71.025 7.044 40.811 1.00 51.62 296 GLN A O 1
ATOM 2512 N N . VAL A 1 297 ? -69.753 5.528 39.772 1.00 55.62 297 VAL A N 1
ATOM 2513 C CA . VAL A 1 297 ? -68.491 6.152 40.203 1.00 55.62 297 VAL A CA 1
ATOM 2514 C C . VAL A 1 297 ? -68.072 7.191 39.164 1.00 55.62 297 VAL A C 1
ATOM 2516 O O . VAL A 1 297 ? -67.326 6.908 38.229 1.00 55.62 297 VAL A O 1
ATOM 2519 N N . LYS A 1 298 ? -68.588 8.418 39.293 1.00 50.88 298 LYS A N 1
ATOM 2520 C CA . LYS A 1 298 ? -68.014 9.562 38.572 1.00 50.88 298 LYS A CA 1
ATOM 2521 C C . LYS A 1 298 ? -66.606 9.818 39.124 1.00 50.88 298 LYS A C 1
ATOM 2523 O O . LYS A 1 298 ? -66.462 9.853 40.347 1.00 50.88 298 LYS A O 1
ATOM 2528 N N . PRO A 1 299 ? -65.580 10.019 38.277 1.00 52.94 299 PRO A N 1
ATOM 2529 C CA . PRO A 1 299 ? -64.287 10.476 38.765 1.00 52.94 299 PRO A CA 1
ATOM 2530 C C . PRO A 1 299 ? -64.490 11.835 39.447 1.00 52.94 299 PRO A C 1
ATOM 2532 O O . PRO A 1 299 ? -65.038 12.757 38.839 1.00 52.94 299 PRO A O 1
ATOM 2535 N N . ASN A 1 300 ? -64.114 11.935 40.724 1.00 53.41 300 ASN A N 1
ATOM 2536 C CA . ASN A 1 300 ? -64.052 13.227 41.403 1.00 53.41 300 ASN A CA 1
ATOM 2537 C C . ASN A 1 300 ? -63.000 14.104 40.691 1.00 53.41 300 ASN A C 1
ATOM 2539 O O . ASN A 1 300 ? -61.950 13.566 40.328 1.00 53.41 300 ASN A O 1
ATOM 2543 N N . PRO A 1 301 ? -63.301 15.395 40.446 1.00 57.03 301 PRO A N 1
ATOM 2544 C CA . PRO A 1 301 ? -62.428 16.320 39.720 1.00 57.03 301 PRO A CA 1
ATOM 2545 C C . PRO A 1 301 ? -61.096 16.596 40.418 1.00 57.03 301 PRO A C 1
ATOM 2547 O O . PRO A 1 301 ? -61.045 16.510 41.669 1.00 57.03 301 PRO A O 1
#

InterPro domains:
  IPR009068 uS15/NS1, RNA-binding domain superfamily [SSF47060] (137-223)
  IPR052137 Universal small ribosomal subunit uS15 [PTHR46685] (75-289)

Foldseek 3Di:
DPVVVVVVVVVVVVVVVVVVVVVVVVVVVPPPPDDDDDDDDDDDDDDDDDDDPPPPPCVPPPPPPPPCVDPCVPDPDDDDDDDDDQLLVVLQFPDLALDDDDQLDFQPVCVPDPVLVVDDPVVVNCRGNVNDDPVSVLVVSLQVLLVVQAPDNPDCPQLSNLLSVLLSLSSVLSCCLVPPNVVPPVSSVVSSVSSVVSLVSLLVCVVPPVVSSVVSCVSRRGRHDHDDPPDDDDDDDPVNVVVVVVVVVVVVVVVVVVVVVVVVVVVVVVVVVVVVVVVVVVVVVVCVVVVPDPPPDDPDD

Sequence (301 aa):
MITLRTALNANQTLRHHFIISYNKQIVSSLLNRDLVNTDRPVLVDRCCGNGFPVVISKRFGRRYRKWHHWPNDFLPFYWERQRQLPGHLRTGDEVQDIGTWDKKALILDAQFSEELKNAPEVVRRQFTLEFAERKEVVKYQKHHIMEVMRRHPMDKTSPEARITDYTVKIRNFLHHFLKVDPWAARMKIISNGLTLKRNRMLNELYYTDRERFDFVTKSLKITYSPPKLGEIYRKPTRKGELRRLATEYCDKIKTDKLEAYHQKLIQEQQEFEKNKESVEQWIKDEEKFLGISVSQVKPNP

Solvent-accessible surface area (backbone atoms only — not comparable to full-atom values): 18587 Å² total; per-residue (Å²): 132,72,74,66,60,58,60,56,55,58,56,53,56,54,55,54,54,56,57,57,55,58,56,56,58,57,61,62,70,71,74,76,83,78,89,82,83,82,89,81,82,92,79,89,80,87,80,81,90,78,95,62,87,75,77,71,69,77,82,68,69,86,66,81,74,77,77,70,85,49,71,56,75,78,44,100,56,86,77,76,85,79,84,74,75,57,64,61,76,63,65,44,54,79,62,58,66,86,70,89,78,66,46,80,39,59,38,66,78,58,69,77,44,68,65,57,75,75,43,57,68,74,62,45,52,60,47,12,41,68,67,45,56,69,69,54,47,51,49,39,53,46,51,57,56,39,62,76,52,30,94,48,95,88,54,67,76,48,59,56,29,42,39,47,55,37,50,49,52,41,20,53,48,47,47,38,39,74,73,73,44,73,77,54,59,68,60,41,56,50,36,38,52,38,46,53,53,33,53,51,39,52,47,52,33,49,76,76,37,53,67,60,36,52,50,52,32,62,74,68,38,44,64,80,80,75,84,62,87,92,62,77,88,71,79,90,38,74,70,54,51,54,49,51,53,48,49,55,51,53,49,49,54,49,51,55,52,51,52,56,49,51,54,50,51,54,50,53,49,55,54,50,51,53,51,49,54,53,50,54,49,51,52,55,53,50,36,59,72,71,65,58,67,83,88,72,75,72,82,78,132